Protein AF-A0A7C3XGV2-F1 (afdb_monomer_lite)

Structure (mmCIF, N/CA/C/O backbone):
data_AF-A0A7C3XGV2-F1
#
_entry.id   AF-A0A7C3XGV2-F1
#
loop_
_atom_site.group_PDB
_atom_site.id
_atom_site.type_symbol
_atom_site.label_atom_id
_atom_site.label_alt_id
_atom_site.label_comp_id
_atom_site.label_asym_id
_atom_site.label_entity_id
_atom_site.label_seq_id
_atom_site.pdbx_PDB_ins_code
_atom_site.Cartn_x
_atom_site.Cartn_y
_atom_site.Cartn_z
_atom_site.occupancy
_atom_site.B_iso_or_equiv
_atom_site.auth_seq_id
_atom_site.auth_comp_id
_atom_site.auth_asym_id
_atom_site.auth_atom_id
_atom_site.pdbx_PDB_model_num
ATOM 1 N N . MET A 1 1 ? -16.501 12.357 -5.521 1.00 78.25 1 MET A N 1
ATOM 2 C CA . MET A 1 1 ? -15.670 12.355 -4.295 1.00 78.25 1 MET A CA 1
ATOM 3 C C . MET A 1 1 ? -14.659 11.212 -4.319 1.00 78.25 1 MET A C 1
ATOM 5 O O . MET A 1 1 ? -13.517 11.472 -4.657 1.00 78.25 1 MET A O 1
ATOM 9 N N . ILE A 1 2 ? -15.034 9.947 -4.063 1.00 88.44 2 ILE A N 1
ATOM 10 C CA . ILE A 1 2 ? -14.083 8.810 -4.164 1.00 88.44 2 ILE A CA 1
ATOM 11 C C . ILE A 1 2 ? -13.523 8.672 -5.587 1.00 88.44 2 ILE A C 1
ATOM 13 O O . ILE A 1 2 ? -12.319 8.514 -5.764 1.00 88.44 2 ILE A O 1
ATOM 17 N N . SER A 1 3 ? -14.389 8.803 -6.597 1.00 91.19 3 SER A N 1
ATOM 18 C CA . SER A 1 3 ? -14.015 8.846 -8.019 1.00 91.19 3 SER A CA 1
ATOM 19 C C . SER A 1 3 ? -12.861 9.804 -8.308 1.00 91.19 3 SER A C 1
ATOM 21 O O . SER A 1 3 ? -11.986 9.485 -9.104 1.00 91.19 3 SER A O 1
ATOM 23 N N . ASP A 1 4 ? -12.839 10.951 -7.634 1.00 96.00 4 ASP A N 1
ATOM 24 C CA . ASP A 1 4 ? -11.918 12.048 -7.923 1.00 96.00 4 ASP A CA 1
ATOM 25 C C . ASP A 1 4 ? -10.543 11.758 -7.306 1.00 96.00 4 ASP A C 1
ATOM 27 O O . ASP A 1 4 ? -9.515 12.048 -7.916 1.00 96.00 4 ASP A O 1
ATOM 31 N N . PHE A 1 5 ? -10.512 11.114 -6.131 1.00 97.12 5 PHE A N 1
ATOM 32 C CA . PHE A 1 5 ? -9.281 10.578 -5.541 1.00 97.12 5 PHE A CA 1
ATOM 33 C C . PHE A 1 5 ? -8.682 9.472 -6.411 1.00 97.12 5 PHE A C 1
ATOM 35 O O . PHE A 1 5 ? -7.476 9.464 -6.653 1.00 97.12 5 PHE A O 1
ATOM 42 N N . ILE A 1 6 ? -9.520 8.564 -6.921 1.00 97.12 6 ILE A N 1
ATOM 43 C CA . ILE A 1 6 ? -9.067 7.477 -7.795 1.00 97.12 6 ILE A CA 1
ATOM 44 C C . ILE A 1 6 ? -8.534 8.021 -9.123 1.00 97.12 6 ILE A C 1
ATOM 46 O O . ILE A 1 6 ? -7.442 7.629 -9.519 1.00 97.12 6 ILE A O 1
ATOM 50 N N . GLN A 1 7 ? -9.216 8.971 -9.765 1.00 97.62 7 GLN A N 1
ATOM 51 C CA . GLN A 1 7 ? -8.730 9.596 -11.003 1.00 97.62 7 GLN A CA 1
ATOM 52 C C . GLN A 1 7 ? -7.400 10.331 -10.806 1.00 97.62 7 GLN A C 1
ATOM 54 O O . GLN A 1 7 ? -6.487 10.211 -11.624 1.00 97.62 7 GLN A O 1
ATOM 59 N N . GLN A 1 8 ? -7.250 11.070 -9.702 1.00 97.94 8 GLN A N 1
ATOM 60 C CA . GLN A 1 8 ? -5.973 11.705 -9.372 1.00 97.94 8 GLN A CA 1
ATOM 61 C C . GLN A 1 8 ? -4.872 10.664 -9.163 1.00 97.94 8 GLN A C 1
ATOM 63 O O . GLN A 1 8 ? -3.769 10.823 -9.689 1.00 97.94 8 GLN A O 1
ATOM 68 N N . TYR A 1 9 ? -5.175 9.571 -8.462 1.00 97.88 9 TYR A N 1
ATOM 69 C CA . TYR A 1 9 ? -4.226 8.484 -8.266 1.00 97.88 9 TYR A CA 1
ATOM 70 C C . TYR A 1 9 ? -3.830 7.822 -9.589 1.00 97.88 9 TYR A C 1
ATOM 72 O O . TYR A 1 9 ? -2.641 7.654 -9.848 1.00 97.88 9 TYR A O 1
ATOM 80 N N . GLU A 1 10 ? -4.790 7.527 -10.467 1.00 97.81 10 GLU A N 1
ATOM 81 C CA . GLU A 1 10 ? -4.543 7.017 -11.820 1.00 97.81 10 GLU A CA 1
ATOM 82 C C . GLU A 1 10 ? -3.633 7.960 -12.621 1.00 97.81 10 GLU A C 1
ATOM 84 O O . GLU A 1 10 ? -2.699 7.494 -13.273 1.00 97.81 10 GLU A O 1
ATOM 89 N N . SER A 1 11 ? -3.810 9.282 -12.497 1.00 97.94 11 SER A N 1
ATOM 90 C CA . SER A 1 11 ? -2.918 10.259 -13.137 1.00 97.94 11 SER A CA 1
ATOM 91 C C . SER A 1 11 ? -1.475 10.183 -12.613 1.00 97.94 11 SER A C 1
ATOM 93 O O . SER A 1 11 ? -0.521 10.358 -13.373 1.00 97.94 11 SER A O 1
ATOM 95 N N . TYR A 1 12 ? -1.282 9.889 -11.322 1.00 97.75 12 TYR A N 1
ATOM 96 C CA . TYR A 1 12 ? 0.049 9.685 -10.744 1.00 97.75 12 TYR A CA 1
ATOM 97 C C . TYR A 1 12 ? 0.657 8.370 -11.227 1.00 97.75 12 TYR A C 1
ATOM 99 O O . TYR A 1 12 ? 1.829 8.333 -11.599 1.00 97.75 12 TYR A O 1
ATOM 107 N N . LEU A 1 13 ? -0.144 7.305 -11.276 1.00 96.19 13 LEU A N 1
ATOM 108 C CA . LEU A 1 13 ? 0.273 6.011 -11.810 1.00 96.19 13 LEU A CA 1
ATOM 109 C C . LEU A 1 13 ? 0.699 6.110 -13.277 1.00 96.19 13 LEU A C 1
ATOM 111 O O . LEU A 1 13 ? 1.714 5.523 -13.639 1.00 96.19 13 LEU A O 1
ATOM 115 N N . GLN A 1 14 ? -0.016 6.892 -14.088 1.00 96.44 14 GLN A N 1
ATOM 116 C CA . GLN A 1 14 ? 0.349 7.139 -15.480 1.00 96.44 14 GLN A CA 1
ATOM 117 C C . GLN A 1 14 ? 1.724 7.812 -15.592 1.00 96.44 14 GLN A C 1
ATOM 119 O O . GLN A 1 14 ? 2.576 7.326 -16.329 1.00 96.44 14 GLN A O 1
ATOM 124 N N . LYS A 1 15 ? 1.983 8.874 -14.817 1.00 96.88 15 LYS A N 1
ATOM 125 C CA . LYS A 1 15 ? 3.296 9.551 -14.800 1.00 96.88 15 LYS A CA 1
ATOM 126 C C . LYS A 1 15 ? 4.432 8.608 -14.395 1.00 96.88 15 LYS A C 1
ATOM 128 O O . LYS A 1 15 ? 5.550 8.722 -14.894 1.00 96.88 15 LYS A O 1
ATOM 133 N N . ILE A 1 16 ? 4.162 7.675 -13.480 1.00 94.25 16 ILE A N 1
ATOM 134 C CA . ILE A 1 16 ? 5.126 6.637 -13.096 1.00 94.25 16 ILE A CA 1
ATOM 135 C C . ILE A 1 16 ? 5.358 5.672 -14.253 1.00 94.25 16 ILE A C 1
ATOM 137 O O . ILE A 1 16 ? 6.508 5.392 -14.571 1.00 94.25 16 ILE A O 1
ATOM 141 N N . ASP A 1 17 ? 4.294 5.176 -14.886 1.00 92.62 17 ASP A N 1
ATOM 142 C CA . ASP A 1 17 ? 4.407 4.256 -16.019 1.00 92.62 17 ASP A CA 1
ATOM 143 C C . ASP A 1 17 ? 5.173 4.910 -17.190 1.00 92.62 17 ASP A C 1
ATOM 145 O O . ASP A 1 17 ? 6.016 4.257 -17.803 1.00 92.62 17 ASP A O 1
ATOM 149 N N . GLU A 1 18 ? 4.973 6.209 -17.443 1.00 94.38 18 GLU A N 1
ATOM 150 C CA . GLU A 1 18 ? 5.751 7.003 -18.406 1.00 94.38 18 GLU A CA 1
ATOM 151 C C . GLU A 1 18 ? 7.243 7.042 -18.038 1.00 94.38 18 GLU A C 1
ATOM 153 O O . GLU A 1 18 ? 8.098 6.756 -18.879 1.00 94.38 18 GLU A O 1
ATOM 158 N N . LYS A 1 19 ? 7.577 7.304 -16.767 1.00 93.12 19 LYS A N 1
ATOM 159 C CA . LYS A 1 19 ? 8.972 7.274 -16.299 1.00 93.12 19 LYS A CA 1
ATOM 160 C C . LYS A 1 19 ? 9.592 5.886 -16.393 1.00 93.12 19 LYS A C 1
ATOM 162 O O . LYS A 1 19 ? 10.722 5.754 -16.852 1.00 93.12 19 LYS A O 1
ATOM 167 N N . CYS A 1 20 ? 8.858 4.843 -16.026 1.00 89.75 20 CYS A N 1
ATOM 168 C CA . CYS A 1 20 ? 9.294 3.460 -16.189 1.00 89.75 20 CYS A CA 1
ATOM 169 C C . CYS A 1 20 ? 9.547 3.120 -17.667 1.00 89.75 20 CYS A C 1
ATOM 171 O O . CYS A 1 20 ? 10.551 2.482 -17.982 1.00 89.75 20 CYS A O 1
ATOM 173 N N . ALA A 1 21 ? 8.693 3.586 -18.583 1.00 89.19 21 ALA A N 1
ATOM 174 C CA . ALA A 1 21 ? 8.884 3.411 -20.021 1.00 89.19 21 ALA A CA 1
ATOM 175 C C . ALA A 1 21 ? 10.154 4.113 -20.536 1.00 89.19 21 ALA A C 1
ATOM 177 O O . ALA A 1 21 ? 10.876 3.540 -21.357 1.00 89.19 21 ALA A O 1
ATOM 178 N N . GLU A 1 22 ? 10.477 5.307 -20.026 1.00 90.00 22 GLU A N 1
ATOM 179 C CA . GLU A 1 22 ? 11.756 5.973 -20.309 1.00 90.00 22 GLU A CA 1
ATOM 180 C C . GLU A 1 22 ? 12.951 5.122 -19.849 1.00 90.00 22 GLU A C 1
ATOM 182 O O . GLU A 1 22 ? 13.926 4.996 -20.594 1.00 90.00 22 GLU A O 1
ATOM 187 N N . VAL A 1 23 ? 12.879 4.497 -18.665 1.00 87.12 23 VAL A N 1
ATOM 188 C CA . VAL A 1 23 ? 13.942 3.598 -18.179 1.00 87.12 23 VAL A CA 1
ATOM 189 C C . VAL A 1 23 ? 14.132 2.429 -19.145 1.00 87.12 23 VAL A C 1
ATOM 191 O O . VAL A 1 23 ? 15.250 2.188 -19.593 1.00 87.12 23 VAL A O 1
ATOM 194 N N . TYR A 1 24 ? 13.049 1.748 -19.531 1.00 83.69 24 TYR A N 1
ATOM 195 C CA . TYR A 1 24 ? 13.108 0.615 -20.461 1.00 83.69 24 TYR A CA 1
ATOM 196 C C . TYR A 1 24 ? 13.690 0.981 -21.826 1.00 83.69 24 TYR A C 1
ATOM 198 O O . TYR A 1 24 ? 14.501 0.236 -22.373 1.00 83.69 24 TYR A O 1
ATOM 206 N N . LYS A 1 25 ? 13.314 2.143 -22.369 1.00 86.06 25 LYS A N 1
ATOM 207 C CA . LYS A 1 25 ? 13.843 2.629 -23.648 1.00 86.06 25 LYS A CA 1
ATOM 208 C C . LYS A 1 25 ? 15.352 2.877 -23.589 1.00 86.06 25 LYS A C 1
ATOM 210 O O . LYS A 1 25 ? 16.052 2.640 -24.568 1.00 86.06 25 LYS A O 1
ATOM 215 N N . ASN A 1 26 ? 15.839 3.374 -22.454 1.00 83.69 26 ASN A N 1
ATOM 216 C CA . ASN A 1 26 ? 17.228 3.794 -22.287 1.00 83.69 26 ASN A CA 1
ATOM 217 C C . ASN A 1 26 ? 18.135 2.712 -21.676 1.00 83.69 26 ASN A C 1
ATOM 219 O O . ASN A 1 26 ? 19.348 2.913 -21.609 1.00 83.69 26 ASN A O 1
ATOM 223 N N . LEU A 1 27 ? 17.565 1.589 -21.228 1.00 78.56 27 LEU A N 1
ATOM 224 C CA . LEU A 1 27 ? 18.262 0.453 -20.622 1.00 78.56 27 LEU A CA 1
ATOM 225 C C . LEU A 1 27 ? 17.653 -0.877 -21.114 1.00 78.56 27 LEU A C 1
ATOM 227 O O . LEU A 1 27 ? 16.910 -1.530 -20.376 1.00 78.56 27 LEU A O 1
ATOM 231 N N . PRO A 1 28 ? 17.970 -1.306 -22.351 1.00 67.50 28 PRO A N 1
ATOM 232 C CA . PRO A 1 28 ? 17.378 -2.502 -22.959 1.00 67.50 28 PRO A CA 1
ATOM 233 C C . PRO A 1 28 ? 17.757 -3.810 -22.245 1.00 67.50 28 PRO A C 1
ATOM 235 O O . PRO A 1 28 ? 17.044 -4.800 -22.369 1.00 67.50 28 PRO A O 1
ATOM 238 N N . ASP A 1 29 ? 18.834 -3.808 -21.453 1.00 70.12 29 ASP A N 1
ATOM 239 C CA . ASP A 1 29 ? 19.316 -4.980 -20.708 1.00 70.12 29 ASP A CA 1
ATOM 240 C C . ASP A 1 29 ? 18.584 -5.210 -19.370 1.00 70.12 29 ASP A C 1
ATOM 242 O O . ASP A 1 29 ? 18.987 -6.067 -18.579 1.00 70.12 29 ASP A O 1
ATOM 246 N N . ILE A 1 30 ? 17.514 -4.456 -19.077 1.00 69.12 30 ILE A N 1
ATOM 247 C CA . ILE A 1 30 ? 16.692 -4.682 -17.882 1.00 69.12 30 ILE A CA 1
ATOM 248 C C . ILE A 1 30 ? 15.845 -5.958 -18.077 1.00 69.12 30 ILE A C 1
ATOM 250 O O . ILE A 1 30 ? 14.987 -6.005 -18.952 1.00 69.12 30 ILE A O 1
ATOM 254 N N . PRO A 1 31 ? 15.982 -6.981 -17.216 1.00 62.75 31 PRO A N 1
ATOM 255 C CA . PRO A 1 31 ? 15.259 -8.248 -17.314 1.00 62.75 31 PRO A CA 1
ATOM 256 C C . PRO A 1 31 ? 13.890 -8.205 -16.630 1.00 62.75 31 PRO A C 1
ATOM 258 O O . PRO A 1 31 ? 13.222 -9.232 -16.491 1.00 62.75 31 PRO A O 1
ATOM 261 N N . CYS A 1 32 ? 13.482 -7.036 -16.136 1.00 63.97 32 CYS A N 1
ATOM 262 C CA . CYS A 1 32 ? 12.111 -6.793 -15.718 1.00 63.97 32 CYS A CA 1
ATOM 263 C C . CYS A 1 32 ? 11.275 -6.563 -16.976 1.00 63.97 32 CYS A C 1
ATOM 265 O O . CYS A 1 32 ? 11.452 -5.562 -17.656 1.00 63.97 32 CYS A O 1
ATOM 267 N N . PHE A 1 33 ? 10.352 -7.465 -17.288 1.00 62.19 33 PHE A N 1
ATOM 268 C CA . PHE A 1 33 ? 9.446 -7.262 -18.413 1.00 62.19 33 PHE A CA 1
ATOM 269 C C . PHE A 1 33 ? 8.324 -6.270 -18.059 1.00 62.19 33 PHE A C 1
ATOM 271 O O . PHE A 1 33 ? 7.951 -6.162 -16.888 1.00 62.19 33 PHE A O 1
ATOM 278 N N . PRO A 1 34 ? 7.699 -5.618 -19.061 1.00 56.28 34 PRO A N 1
ATOM 279 C CA . PRO A 1 34 ? 6.514 -4.772 -18.874 1.00 56.28 34 PRO A CA 1
ATOM 280 C C . PRO A 1 34 ? 5.267 -5.505 -18.356 1.00 56.28 34 PRO A C 1
ATOM 282 O O . PRO A 1 34 ? 4.213 -4.888 -18.236 1.00 56.28 34 PRO A O 1
ATOM 285 N N . LYS A 1 35 ? 5.347 -6.823 -18.134 1.00 62.16 35 LYS A N 1
ATOM 286 C CA . LYS A 1 35 ? 4.343 -7.673 -17.485 1.00 62.16 35 LYS A CA 1
ATOM 287 C C . LYS A 1 35 ? 5.068 -8.715 -16.638 1.00 62.16 35 LYS A C 1
ATOM 289 O O . LYS A 1 35 ? 6.138 -9.175 -17.029 1.00 62.16 35 LYS A O 1
ATOM 294 N N . CYS A 1 36 ? 4.492 -9.102 -15.499 1.00 59.59 36 CYS A N 1
ATOM 295 C CA . CYS A 1 36 ? 4.956 -10.289 -14.779 1.00 59.59 36 CYS A CA 1
ATOM 296 C C . CYS A 1 36 ? 4.864 -11.482 -15.745 1.00 59.59 36 CYS A C 1
ATOM 298 O O . CYS A 1 36 ? 3.781 -11.737 -16.260 1.00 59.59 36 CYS A O 1
ATOM 300 N N . THR A 1 37 ? 5.974 -12.153 -16.042 1.00 54.25 37 THR A N 1
ATOM 301 C CA . THR A 1 37 ? 5.999 -13.428 -16.776 1.00 54.25 37 THR A CA 1
ATOM 302 C C . THR A 1 37 ? 6.314 -14.547 -15.786 1.00 54.25 37 THR A C 1
ATOM 304 O O . THR A 1 37 ? 6.929 -14.271 -14.752 1.00 54.25 37 THR A O 1
ATOM 307 N N . GLY A 1 38 ? 5.902 -15.788 -16.075 1.00 50.25 38 GLY A N 1
ATOM 308 C CA . GLY A 1 38 ? 6.095 -16.922 -15.156 1.00 50.25 38 GLY A CA 1
ATOM 309 C C . GLY A 1 38 ? 7.548 -17.093 -14.700 1.00 50.25 38 GLY A C 1
ATOM 310 O O . GLY A 1 38 ? 7.854 -17.111 -13.508 1.00 50.25 38 GLY A O 1
ATOM 311 N N . ASP A 1 39 ? 8.486 -16.965 -15.639 1.00 52.34 39 ASP A N 1
ATOM 312 C CA . ASP A 1 39 ? 9.927 -17.055 -15.368 1.00 52.34 39 ASP A CA 1
ATOM 313 C C . ASP A 1 39 ? 10.512 -15.849 -14.592 1.00 52.34 39 ASP A C 1
ATOM 315 O O . ASP A 1 39 ? 11.676 -15.855 -14.177 1.00 52.34 39 ASP A O 1
ATOM 319 N N . ALA A 1 40 ? 9.727 -14.785 -14.385 1.00 52.41 40 ALA A N 1
ATOM 320 C CA . ALA A 1 40 ? 10.148 -13.519 -13.784 1.00 52.41 40 ALA A CA 1
ATOM 321 C C . ALA A 1 40 ? 9.206 -13.021 -12.675 1.00 52.41 40 ALA A C 1
ATOM 323 O O . ALA A 1 40 ? 9.158 -11.814 -12.417 1.00 52.41 40 ALA A O 1
ATOM 324 N N . ALA A 1 41 ? 8.485 -13.915 -11.988 1.00 53.88 41 ALA A N 1
ATOM 325 C CA . ALA A 1 41 ? 7.639 -13.550 -10.854 1.00 53.88 41 ALA A CA 1
ATOM 326 C C . ALA A 1 41 ? 8.480 -12.982 -9.687 1.00 53.88 41 ALA A C 1
ATOM 328 O O . ALA A 1 41 ? 8.905 -13.697 -8.776 1.00 53.88 41 ALA A O 1
ATOM 329 N N . CYS A 1 42 ? 8.728 -11.670 -9.707 1.00 58.34 42 CYS A N 1
ATOM 330 C CA . CYS A 1 42 ? 9.356 -10.914 -8.621 1.00 58.34 42 CYS A CA 1
ATOM 331 C C . CYS A 1 42 ? 8.414 -10.723 -7.419 1.00 58.34 42 CYS A C 1
ATOM 333 O O . CYS A 1 42 ? 8.856 -10.395 -6.321 1.00 58.34 42 CYS A O 1
ATOM 335 N N . CYS A 1 43 ? 7.120 -11.007 -7.594 1.00 64.31 43 CYS A N 1
ATOM 336 C CA . CYS A 1 43 ? 6.063 -10.906 -6.587 1.00 64.31 43 CYS A CA 1
ATOM 337 C C . CYS A 1 43 ? 6.103 -12.031 -5.528 1.00 64.31 43 CYS A C 1
ATOM 339 O O . CYS A 1 43 ? 5.068 -12.580 -5.142 1.00 64.31 43 CYS A O 1
ATOM 341 N N . LYS A 1 44 ? 7.299 -12.375 -5.035 1.00 69.00 44 LYS A N 1
ATOM 342 C CA . LYS A 1 44 ? 7.509 -13.382 -3.981 1.00 69.00 44 LYS A CA 1
ATOM 343 C C . LYS A 1 44 ? 7.548 -12.787 -2.565 1.00 69.00 44 LYS A C 1
ATOM 345 O O . LYS A 1 44 ? 8.043 -13.425 -1.639 1.00 69.00 44 LYS A O 1
ATOM 350 N N . GLN A 1 45 ? 7.051 -11.562 -2.418 1.00 76.56 45 GLN A N 1
ATOM 351 C CA . GLN A 1 45 ? 7.094 -10.775 -1.193 1.00 76.56 45 GLN A CA 1
ATOM 352 C C . GLN A 1 45 ? 5.826 -9.925 -1.092 1.00 76.56 45 GLN A C 1
ATOM 354 O O . GLN A 1 45 ? 5.323 -9.430 -2.104 1.00 76.56 45 GLN A O 1
ATOM 359 N N . ILE A 1 46 ? 5.321 -9.757 0.127 1.00 88.44 46 ILE A N 1
ATOM 360 C CA . ILE A 1 46 ? 4.216 -8.848 0.442 1.00 88.44 46 ILE A CA 1
ATOM 361 C C . ILE A 1 46 ? 4.774 -7.585 1.102 1.00 88.44 46 ILE A C 1
ATOM 363 O O . ILE A 1 46 ? 5.706 -7.668 1.890 1.00 88.44 46 ILE A O 1
ATOM 367 N N . PHE A 1 47 ? 4.212 -6.424 0.785 1.00 89.75 47 PHE A N 1
ATOM 368 C CA . PHE A 1 47 ? 4.548 -5.118 1.369 1.00 89.75 47 PHE A CA 1
ATOM 369 C C . PHE A 1 47 ? 3.266 -4.450 1.874 1.00 89.75 47 PHE A C 1
ATOM 371 O O . PHE A 1 47 ? 2.176 -4.854 1.452 1.00 89.75 47 PHE A O 1
ATOM 378 N N . PRO A 1 48 ? 3.362 -3.447 2.761 1.00 94.88 48 PRO A N 1
ATOM 379 C CA . PRO A 1 48 ? 2.176 -2.739 3.204 1.00 94.88 48 PRO A CA 1
ATOM 380 C C . PRO A 1 48 ? 1.574 -1.932 2.050 1.00 94.88 48 PRO A C 1
ATOM 382 O O . PRO A 1 48 ? 2.289 -1.307 1.269 1.00 94.88 48 PRO A O 1
ATOM 385 N N . LEU A 1 49 ? 0.251 -1.952 1.961 1.00 96.81 49 LEU A N 1
ATOM 386 C CA . LEU A 1 49 ? -0.536 -1.082 1.099 1.00 96.81 49 LEU A CA 1
ATOM 387 C C . LEU A 1 49 ? -1.040 0.087 1.918 1.00 96.81 49 LEU A C 1
ATOM 389 O O . LEU A 1 49 ? -1.451 -0.097 3.062 1.00 96.81 49 LEU A O 1
ATOM 393 N N . THR A 1 50 ? -1.067 1.262 1.310 1.00 97.19 50 THR A N 1
ATOM 394 C CA . THR A 1 50 ? -1.727 2.408 1.926 1.00 97.19 50 THR A CA 1
ATOM 395 C C . THR A 1 50 ? -3.241 2.390 1.687 1.00 97.19 50 THR A C 1
ATOM 397 O O . THR A 1 50 ? -3.721 1.548 0.922 1.00 97.19 50 THR A O 1
ATOM 400 N N . PHE A 1 51 ? -4.025 3.273 2.321 1.00 96.94 51 PHE A N 1
ATOM 401 C CA . PHE A 1 51 ? -5.496 3.221 2.202 1.00 96.94 51 PHE A CA 1
ATOM 402 C C . PHE A 1 51 ? -5.962 3.363 0.751 1.00 96.94 51 PHE A C 1
ATOM 404 O O . PHE A 1 51 ? -6.713 2.531 0.240 1.00 96.94 51 PHE A O 1
ATOM 411 N N . LEU A 1 52 ? -5.436 4.379 0.066 1.00 97.31 52 LEU A N 1
ATOM 412 C CA . LEU A 1 52 ? -5.698 4.654 -1.344 1.00 97.31 52 LEU A CA 1
ATOM 413 C C . LEU A 1 52 ? -5.314 3.466 -2.243 1.00 97.31 52 LEU A C 1
ATOM 415 O O . LEU A 1 52 ? -6.061 3.093 -3.146 1.00 97.31 52 LEU A O 1
ATOM 419 N N . GLU A 1 53 ? -4.166 2.840 -1.979 1.00 97.50 53 GLU A N 1
ATOM 420 C CA . GLU A 1 53 ? -3.675 1.692 -2.748 1.00 97.50 53 GLU A CA 1
ATOM 421 C C . GLU A 1 53 ? -4.535 0.446 -2.547 1.00 97.50 53 GLU A C 1
ATOM 423 O O . GLU A 1 53 ? -4.854 -0.254 -3.511 1.00 97.50 53 GLU A O 1
ATOM 428 N N . ALA A 1 54 ? -4.919 0.172 -1.300 1.00 97.50 54 ALA A N 1
ATOM 429 C CA . ALA A 1 54 ? -5.790 -0.939 -0.959 1.00 97.50 54 ALA A CA 1
ATOM 430 C C . ALA A 1 54 ? -7.177 -0.762 -1.592 1.00 97.50 54 ALA A C 1
ATOM 432 O O . ALA A 1 54 ? -7.694 -1.693 -2.212 1.00 97.50 54 ALA A O 1
ATOM 433 N N . TYR A 1 55 ? -7.728 0.453 -1.538 1.00 97.31 55 TYR A N 1
ATOM 434 C CA . TYR A 1 55 ? -8.979 0.790 -2.206 1.00 97.31 55 TYR A CA 1
ATOM 435 C C . TYR A 1 55 ? -8.879 0.564 -3.721 1.00 97.31 55 TYR A C 1
ATOM 437 O O . TYR A 1 55 ? -9.705 -0.142 -4.301 1.00 97.31 55 TYR A O 1
ATOM 445 N N . TYR A 1 56 ? -7.841 1.099 -4.369 1.00 97.94 56 TYR A N 1
ATOM 446 C CA . TYR A 1 56 ? -7.645 0.976 -5.816 1.00 97.94 56 TYR A CA 1
ATOM 447 C C . TYR A 1 56 ? -7.487 -0.484 -6.276 1.00 97.94 56 TYR A C 1
ATOM 449 O O . TYR A 1 56 ? -8.107 -0.907 -7.255 1.00 97.94 56 TYR A O 1
ATOM 457 N N . LEU A 1 57 ? -6.732 -1.296 -5.529 1.00 97.44 57 LEU A N 1
ATOM 458 C CA . LEU A 1 57 ? -6.616 -2.734 -5.788 1.00 97.44 57 LEU A CA 1
ATOM 459 C C . LEU A 1 57 ? -7.955 -3.465 -5.626 1.00 97.44 57 LEU A C 1
ATOM 461 O O . LEU A 1 57 ? -8.230 -4.396 -6.386 1.00 97.44 57 LEU A O 1
ATOM 465 N N . SER A 1 58 ? -8.805 -3.040 -4.684 1.00 97.50 58 SER A N 1
ATOM 466 C CA . SER A 1 58 ? -10.130 -3.641 -4.483 1.00 97.50 58 SER A CA 1
ATOM 467 C C . SER A 1 58 ? -11.044 -3.428 -5.700 1.00 97.50 58 SER A C 1
ATOM 469 O O . SER A 1 58 ? -11.754 -4.351 -6.100 1.00 97.50 58 SER A O 1
ATOM 471 N N . ILE A 1 59 ? -10.951 -2.270 -6.371 1.00 97.19 59 ILE A N 1
ATOM 472 C CA . ILE A 1 59 ? -11.658 -2.001 -7.635 1.00 97.19 59 ILE A CA 1
ATOM 473 C C . ILE A 1 59 ? -11.211 -3.007 -8.700 1.00 97.19 59 ILE A C 1
ATOM 475 O O . ILE A 1 59 ? -12.045 -3.630 -9.361 1.00 97.19 59 ILE A O 1
ATOM 479 N N . GLY A 1 60 ? -9.896 -3.204 -8.845 1.00 96.81 60 GLY A N 1
ATOM 480 C CA . GLY A 1 60 ? -9.333 -4.181 -9.776 1.00 96.81 60 GLY A CA 1
ATOM 481 C C . GLY A 1 60 ? -9.805 -5.604 -9.489 1.00 96.81 60 GLY A C 1
ATOM 482 O O . GLY A 1 60 ? -10.240 -6.309 -10.398 1.00 96.81 60 GLY A O 1
ATOM 483 N N . PHE A 1 61 ? -9.802 -5.999 -8.216 1.00 97.56 61 PHE A N 1
ATOM 484 C CA . PHE A 1 61 ? -10.293 -7.299 -7.770 1.00 97.56 61 PHE A CA 1
ATOM 485 C C . PHE A 1 61 ? -11.769 -7.527 -8.126 1.00 97.56 61 PHE A C 1
ATOM 487 O O . PHE A 1 61 ? -12.122 -8.594 -8.635 1.00 97.56 61 PHE A O 1
ATOM 494 N N . LYS A 1 62 ? -12.640 -6.533 -7.910 1.00 96.81 62 LYS A N 1
ATOM 495 C CA . LYS A 1 62 ? -14.079 -6.639 -8.210 1.00 96.81 62 LYS A CA 1
ATOM 496 C C . LYS A 1 62 ? -14.372 -6.831 -9.701 1.00 96.81 62 LYS A C 1
ATOM 498 O O . LYS A 1 62 ? -15.373 -7.466 -10.030 1.00 96.81 62 LYS A O 1
ATOM 503 N N . ARG A 1 63 ? -13.494 -6.344 -10.588 1.00 96.75 63 ARG A N 1
ATOM 504 C CA . ARG A 1 63 ? -13.610 -6.502 -12.051 1.00 96.75 63 ARG A CA 1
ATOM 505 C C . ARG A 1 63 ? -13.248 -7.903 -12.554 1.00 96.75 63 ARG A C 1
ATOM 507 O O . ARG A 1 63 ? -13.539 -8.223 -13.703 1.00 96.75 63 ARG A O 1
ATOM 514 N N . LEU A 1 64 ? -12.632 -8.743 -11.722 1.00 96.69 64 LEU A N 1
ATOM 515 C CA . LEU A 1 64 ? -12.278 -10.109 -12.099 1.00 96.69 64 LEU A CA 1
ATOM 516 C C . LEU A 1 64 ? -13.518 -11.006 -12.218 1.00 96.69 64 LEU A C 1
ATOM 518 O O . LEU A 1 64 ? -14.520 -10.855 -11.507 1.00 96.69 64 LEU A O 1
ATOM 522 N N . ASN A 1 65 ? -13.425 -12.021 -13.078 1.00 97.00 65 ASN A N 1
ATOM 523 C CA . ASN A 1 65 ? -14.476 -13.026 -13.200 1.00 97.00 65 ASN A CA 1
ATOM 524 C C . ASN A 1 65 ? -14.668 -13.795 -11.870 1.00 97.00 65 ASN A C 1
ATOM 526 O O . ASN A 1 65 ? -13.813 -13.808 -10.979 1.00 97.00 65 ASN A O 1
ATOM 530 N N . ARG A 1 66 ? -15.831 -14.437 -11.707 1.00 96.75 66 ARG A N 1
ATOM 531 C CA . ARG A 1 66 ? -16.193 -15.128 -10.458 1.00 96.75 66 ARG A CA 1
ATOM 532 C C . ARG A 1 66 ? -15.218 -16.251 -10.092 1.00 96.75 66 ARG A C 1
ATOM 534 O O . ARG A 1 66 ? -14.968 -16.456 -8.906 1.00 96.75 66 ARG A O 1
ATOM 541 N N . GLU A 1 67 ? -14.704 -16.987 -11.071 1.00 95.94 67 GLU A N 1
ATOM 542 C CA . GLU A 1 67 ? -13.800 -18.112 -10.832 1.00 95.94 67 GLU A CA 1
ATOM 543 C C . GLU A 1 67 ? -12.458 -17.630 -10.270 1.00 95.94 67 GLU A C 1
ATOM 545 O O . GLU A 1 67 ? -12.055 -18.075 -9.192 1.00 95.94 67 GLU A O 1
ATOM 550 N N . THR A 1 68 ? -11.825 -16.660 -10.934 1.00 95.19 68 THR A N 1
ATOM 551 C CA . THR A 1 68 ? -10.578 -16.036 -10.481 1.00 95.19 68 THR A CA 1
ATOM 552 C C . THR A 1 68 ? -10.750 -15.451 -9.081 1.00 95.19 68 THR A C 1
ATOM 554 O O . THR A 1 68 ? -9.969 -15.771 -8.185 1.00 95.19 68 THR A O 1
ATOM 557 N N . ARG A 1 69 ? -11.825 -14.688 -8.824 1.00 96.75 69 ARG A N 1
ATOM 558 C CA . ARG A 1 69 ? -12.082 -14.132 -7.481 1.00 96.75 69 ARG A CA 1
ATOM 559 C C . ARG A 1 69 ? -12.146 -15.210 -6.405 1.00 96.75 69 ARG A C 1
ATOM 561 O O . ARG A 1 69 ? -11.527 -15.055 -5.357 1.00 96.75 69 ARG A O 1
ATOM 568 N N . ARG A 1 70 ? -12.844 -16.325 -6.654 1.00 96.19 70 ARG A N 1
ATOM 569 C CA . ARG A 1 70 ? -12.934 -17.437 -5.689 1.00 96.19 70 ARG A CA 1
ATOM 570 C C . ARG A 1 70 ? -11.569 -18.062 -5.397 1.00 96.19 70 ARG A C 1
ATOM 572 O O . ARG A 1 70 ? -11.300 -18.374 -4.237 1.00 96.19 70 ARG A O 1
ATOM 579 N N . LYS A 1 71 ? -10.716 -18.229 -6.416 1.00 94.56 71 LYS A N 1
ATOM 580 C CA . LYS A 1 71 ? -9.344 -18.739 -6.245 1.00 94.56 71 LYS A CA 1
ATOM 581 C C . LYS A 1 71 ? -8.515 -17.800 -5.360 1.00 94.56 71 LYS A C 1
ATOM 583 O O . LYS A 1 71 ? -7.938 -18.257 -4.371 1.00 94.56 71 LYS A O 1
ATOM 588 N N . LEU A 1 72 ? -8.528 -16.496 -5.653 1.00 95.12 72 LEU A N 1
ATOM 589 C CA . LEU A 1 72 ? -7.768 -15.499 -4.890 1.00 95.12 72 LEU A CA 1
ATOM 590 C C . LEU A 1 72 ? -8.285 -15.348 -3.452 1.00 95.12 72 LEU A C 1
ATOM 592 O O . LEU A 1 72 ? -7.474 -15.333 -2.531 1.00 95.12 72 LEU A O 1
ATOM 596 N N . ILE A 1 73 ? -9.607 -15.340 -3.226 1.00 96.31 73 ILE A N 1
ATOM 597 C CA . ILE A 1 73 ? -10.201 -15.300 -1.873 1.00 96.31 73 ILE A CA 1
ATOM 598 C C . ILE A 1 73 ? -9.714 -16.480 -1.032 1.00 96.31 73 ILE A C 1
ATOM 600 O O . ILE A 1 73 ? -9.240 -16.282 0.085 1.00 96.31 73 ILE A O 1
ATOM 604 N N . LYS A 1 74 ? -9.782 -17.704 -1.573 1.00 94.06 74 LYS A N 1
ATOM 605 C CA . LYS A 1 74 ? -9.347 -18.910 -0.855 1.00 94.06 74 LYS A CA 1
ATOM 606 C C . LYS A 1 74 ? -7.863 -18.838 -0.478 1.00 94.06 74 LYS A C 1
ATOM 608 O O . LYS A 1 74 ? -7.489 -19.203 0.636 1.00 94.06 74 LYS A O 1
ATOM 613 N N . SER A 1 75 ? -7.019 -18.360 -1.395 1.00 91.38 75 SER A N 1
ATOM 614 C CA . SER A 1 75 ? -5.586 -18.163 -1.140 1.00 91.38 75 SER A CA 1
ATOM 615 C C . SER A 1 75 ? -5.333 -17.077 -0.088 1.00 91.38 75 SER A C 1
ATOM 617 O O . SER A 1 75 ? -4.550 -17.278 0.843 1.00 91.38 75 SER A O 1
ATOM 619 N N . ALA A 1 76 ? -6.032 -15.945 -0.190 1.00 94.62 76 ALA A N 1
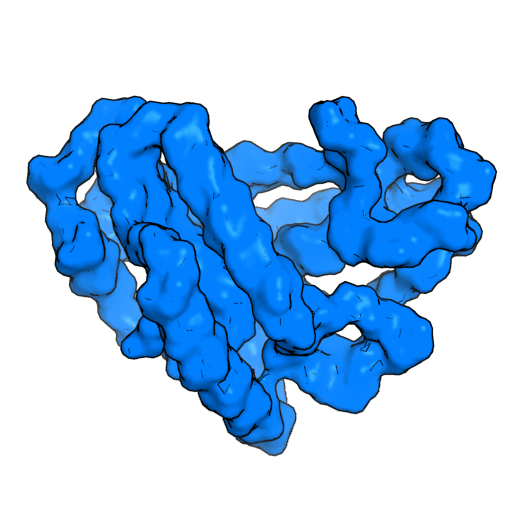ATOM 620 C CA . ALA A 1 76 ? -5.905 -14.819 0.724 1.00 94.62 76 ALA A CA 1
ATOM 621 C C . ALA A 1 76 ? -6.327 -15.189 2.152 1.00 94.62 76 ALA A C 1
ATOM 623 O O . ALA A 1 76 ? -5.584 -14.903 3.085 1.00 94.62 76 ALA A O 1
ATOM 624 N N . GLN A 1 77 ? -7.450 -15.896 2.328 1.00 94.06 77 GLN A N 1
ATOM 625 C CA . GLN A 1 77 ? -7.915 -16.375 3.638 1.00 94.06 77 GLN A CA 1
ATOM 626 C C . GLN A 1 77 ? -6.863 -17.257 4.320 1.00 94.06 77 GLN A C 1
ATOM 628 O O . GLN A 1 77 ? -6.460 -16.979 5.446 1.00 94.06 77 GLN A O 1
ATOM 633 N N . LYS A 1 78 ? -6.337 -18.258 3.599 1.00 91.06 78 LYS A N 1
ATOM 634 C CA . LYS A 1 78 ? -5.319 -19.179 4.127 1.00 91.06 78 LYS A CA 1
ATOM 635 C C . LYS A 1 78 ? -4.062 -18.452 4.619 1.00 91.06 78 LYS A C 1
ATOM 637 O O . LYS A 1 78 ? -3.489 -18.828 5.639 1.00 91.06 78 LYS A O 1
ATOM 642 N N . ASN A 1 79 ? -3.593 -17.451 3.875 1.00 92.44 79 ASN A N 1
ATOM 643 C CA . ASN A 1 79 ? -2.371 -16.726 4.225 1.00 92.44 79 ASN A CA 1
ATOM 644 C C . ASN A 1 79 ? -2.607 -15.651 5.294 1.00 92.44 79 ASN A C 1
ATOM 646 O O . ASN A 1 79 ? -1.719 -15.421 6.116 1.00 92.44 79 ASN A O 1
ATOM 650 N N . LYS A 1 80 ? -3.802 -15.048 5.333 1.00 93.19 80 LYS A N 1
ATOM 651 C CA . LYS A 1 80 ? -4.177 -14.054 6.343 1.00 93.19 80 LYS A CA 1
ATOM 652 C C . LYS A 1 80 ? -4.100 -14.635 7.752 1.00 93.19 80 LYS A C 1
ATOM 654 O O . LYS A 1 80 ? -3.479 -14.027 8.612 1.00 93.19 80 LYS A O 1
ATOM 659 N N . ASP A 1 81 ? -4.658 -15.820 7.988 1.00 92.06 81 ASP A N 1
ATOM 660 C CA . ASP A 1 81 ? -4.684 -16.400 9.340 1.00 92.06 81 ASP A CA 1
ATOM 661 C C . ASP A 1 81 ? -3.267 -16.641 9.884 1.00 92.06 81 ASP A C 1
ATOM 663 O O . ASP A 1 81 ? -2.971 -16.381 11.053 1.00 92.06 81 ASP A O 1
ATOM 667 N N . LYS A 1 82 ? -2.347 -17.057 9.002 1.00 93.62 82 LYS A N 1
ATOM 668 C CA . LYS A 1 82 ? -0.920 -17.160 9.324 1.00 93.62 82 LYS A CA 1
ATOM 669 C C . LYS A 1 82 ? -0.312 -15.787 9.634 1.00 93.62 82 LYS A C 1
ATOM 671 O O . LYS A 1 82 ? 0.454 -15.674 10.587 1.00 93.62 82 LYS A O 1
ATOM 676 N N . LEU A 1 83 ? -0.640 -14.762 8.848 1.00 95.06 83 LEU A N 1
ATOM 677 C CA . LEU A 1 83 ? -0.134 -13.404 9.038 1.00 95.06 83 LEU A CA 1
ATOM 678 C C . LEU A 1 83 ? -0.587 -12.808 10.377 1.00 95.06 83 LEU A C 1
ATOM 680 O O . LEU A 1 83 ? 0.248 -12.301 11.117 1.00 95.06 83 LEU A O 1
ATOM 684 N N . VAL A 1 84 ? -1.878 -12.914 10.700 1.00 94.31 84 VAL A N 1
ATOM 685 C CA . VAL A 1 84 ? -2.466 -12.416 11.954 1.00 94.31 84 VAL A CA 1
ATOM 686 C C . VAL A 1 84 ? -1.774 -13.065 13.148 1.00 94.31 84 VAL A C 1
ATOM 688 O O . VAL A 1 84 ? -1.274 -12.363 14.022 1.00 94.31 84 VAL A O 1
ATOM 691 N N . LYS A 1 85 ? -1.642 -14.399 13.140 1.00 94.88 85 LYS A N 1
ATOM 692 C CA . LYS A 1 85 ? -0.929 -15.134 14.194 1.00 94.88 85 LYS A CA 1
ATOM 693 C C . LYS A 1 85 ? 0.508 -14.635 14.372 1.00 94.88 85 LYS A C 1
A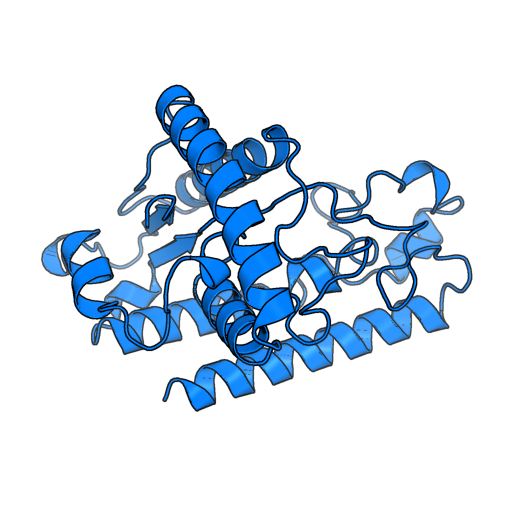TOM 695 O O . LYS A 1 85 ? 0.958 -14.435 15.499 1.00 94.88 85 LYS A O 1
ATOM 700 N N . ASN A 1 86 ? 1.226 -14.435 13.268 1.00 95.94 86 ASN A N 1
ATOM 701 C CA . ASN A 1 86 ? 2.605 -13.956 13.302 1.00 95.94 86 ASN A CA 1
ATOM 702 C C . ASN A 1 86 ? 2.697 -12.503 13.785 1.00 95.94 86 ASN A C 1
ATOM 704 O O . ASN A 1 86 ? 3.631 -12.170 14.509 1.00 95.94 86 ASN A O 1
ATOM 708 N N . PHE A 1 87 ? 1.733 -11.651 13.428 1.00 96.38 87 PHE A N 1
ATOM 709 C CA . PHE A 1 87 ? 1.688 -10.264 13.882 1.00 96.38 87 PHE A CA 1
ATOM 710 C C . PHE A 1 87 ? 1.462 -10.190 15.393 1.00 96.38 87 PHE A C 1
ATOM 712 O O . PHE A 1 87 ? 2.228 -9.523 16.084 1.00 96.38 87 PHE A O 1
ATOM 719 N N . THR A 1 88 ? 0.503 -10.953 15.928 1.00 94.81 88 THR A N 1
ATOM 720 C CA . THR A 1 88 ? 0.262 -11.040 17.378 1.00 94.81 88 THR A CA 1
ATOM 721 C C . THR A 1 88 ? 1.509 -11.494 18.144 1.00 94.81 88 THR A C 1
ATOM 723 O O . THR A 1 88 ? 1.775 -10.995 19.233 1.00 94.81 88 THR A O 1
ATOM 726 N N . ALA A 1 89 ? 2.310 -12.395 17.567 1.00 95.81 89 ALA A N 1
ATOM 727 C CA . ALA A 1 89 ? 3.563 -12.862 18.165 1.00 95.81 89 ALA A CA 1
ATOM 728 C C . ALA A 1 89 ? 4.757 -11.902 17.975 1.00 95.81 89 ALA A C 1
ATOM 730 O O . ALA A 1 89 ? 5.796 -12.101 18.600 1.00 95.81 89 ALA A O 1
ATOM 731 N N . SER A 1 90 ? 4.641 -10.883 17.117 1.00 95.50 90 SER A N 1
ATOM 732 C CA . SER A 1 90 ? 5.758 -9.991 16.762 1.00 95.50 90 SER A CA 1
ATOM 733 C C . SER A 1 90 ? 6.049 -8.903 17.800 1.00 95.50 90 SER A C 1
ATOM 735 O O . SER A 1 90 ? 7.130 -8.321 17.787 1.00 95.50 90 SER A O 1
ATOM 737 N N . GLY A 1 91 ? 5.081 -8.589 18.669 1.00 94.12 91 GLY A N 1
ATOM 738 C CA . GLY A 1 91 ? 5.160 -7.459 19.601 1.00 94.12 91 GLY A CA 1
ATOM 739 C C . GLY A 1 91 ? 4.981 -6.078 18.953 1.00 94.12 91 GLY A C 1
ATOM 740 O O . GLY A 1 91 ? 5.044 -5.068 19.655 1.00 94.12 91 GLY A O 1
ATOM 741 N N . LEU A 1 92 ? 4.743 -6.006 17.637 1.00 95.94 92 LEU A N 1
ATOM 742 C CA . LEU A 1 92 ? 4.401 -4.756 16.961 1.00 95.94 92 LEU A CA 1
ATOM 743 C C . LEU A 1 92 ? 3.026 -4.251 17.398 1.00 95.94 92 LEU A C 1
ATOM 745 O O . LEU A 1 92 ? 2.110 -5.025 17.678 1.00 95.94 92 LEU A O 1
ATOM 749 N N . LYS A 1 93 ? 2.876 -2.925 17.434 1.00 95.56 93 LYS A N 1
ATOM 750 C CA . LYS A 1 93 ? 1.604 -2.289 17.773 1.00 95.56 93 LYS A CA 1
ATOM 751 C C . LYS A 1 93 ? 0.767 -2.105 16.517 1.00 95.56 93 LYS A C 1
ATOM 753 O O . LYS A 1 93 ? 1.285 -1.832 15.439 1.00 95.56 93 LYS A O 1
ATOM 758 N N . GLN A 1 94 ? -0.545 -2.211 16.680 1.00 95.31 94 GLN A N 1
ATOM 759 C CA . GLN A 1 94 ? -1.492 -1.870 15.624 1.00 95.31 94 GLN A CA 1
ATOM 760 C C . GLN A 1 94 ? -1.551 -0.356 15.387 1.00 95.31 94 GLN A C 1
ATOM 762 O O . GLN A 1 94 ? -1.715 0.091 14.257 1.00 95.31 94 GLN A O 1
ATOM 767 N N . ILE A 1 95 ? -1.438 0.425 16.463 1.00 96.94 95 ILE A N 1
ATOM 768 C CA . ILE A 1 95 ? -1.653 1.869 16.460 1.00 96.94 95 ILE A CA 1
ATOM 769 C C . ILE A 1 95 ? -0.447 2.547 17.109 1.00 96.94 95 ILE A C 1
ATOM 771 O O . ILE A 1 95 ? -0.030 2.187 18.213 1.00 96.94 95 ILE A O 1
ATOM 775 N N . TYR A 1 96 ? 0.084 3.549 16.418 1.00 97.12 96 TYR A N 1
ATOM 776 C CA . TYR A 1 96 ? 1.083 4.488 16.913 1.00 97.12 96 TYR A CA 1
ATOM 777 C C . TYR A 1 96 ? 0.468 5.882 16.787 1.00 97.12 96 TYR A C 1
ATOM 779 O O . TYR A 1 96 ? 0.487 6.462 15.705 1.00 97.12 96 TYR A O 1
ATOM 787 N N . ALA A 1 97 ? -0.169 6.374 17.850 1.00 96.50 97 ALA A N 1
ATOM 788 C CA . ALA A 1 97 ? -0.915 7.630 17.824 1.00 96.50 97 ALA A CA 1
ATOM 789 C C . ALA A 1 97 ? -0.046 8.819 18.256 1.00 96.50 97 ALA A C 1
ATOM 791 O O . ALA A 1 97 ? 0.731 8.704 19.203 1.00 96.50 97 ALA A O 1
ATOM 792 N N . ASN A 1 98 ? -0.241 9.957 17.590 1.00 96.69 98 ASN A N 1
ATOM 793 C CA . A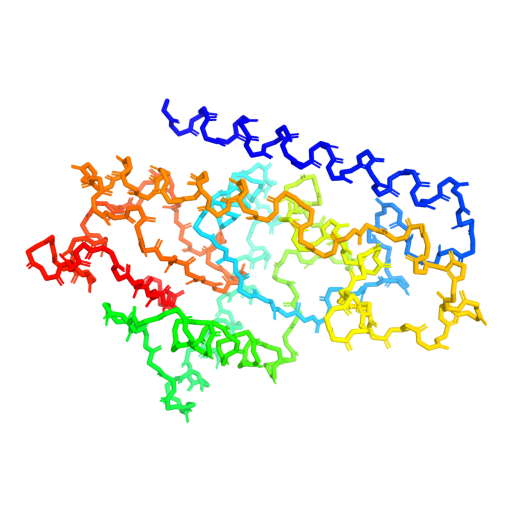SN A 1 98 ? 0.325 11.262 17.935 1.00 96.69 98 ASN A CA 1
ATOM 794 C C . ASN A 1 98 ? 1.845 11.270 18.165 1.00 96.69 98 ASN A C 1
ATOM 796 O O . ASN A 1 98 ? 2.346 11.866 19.118 1.00 96.69 98 ASN A O 1
ATOM 800 N N . THR A 1 99 ? 2.586 10.592 17.298 1.00 97.44 99 THR A N 1
ATOM 801 C CA . THR A 1 99 ? 4.042 10.500 17.371 1.00 97.44 99 THR A CA 1
ATOM 802 C C . THR A 1 99 ? 4.721 11.655 16.635 1.00 97.44 99 THR A C 1
ATOM 804 O O . THR A 1 99 ? 4.126 12.311 15.774 1.00 97.44 99 THR A O 1
ATOM 807 N N . ASP A 1 100 ? 6.004 11.866 16.923 1.00 97.06 100 ASP A N 1
ATOM 808 C CA . ASP A 1 100 ? 6.896 12.624 16.043 1.00 97.06 100 ASP A CA 1
ATOM 809 C C . ASP A 1 100 ? 7.148 11.884 14.710 1.00 97.06 100 ASP A C 1
ATOM 811 O O . ASP A 1 100 ? 6.685 10.756 14.485 1.00 97.06 100 ASP A O 1
ATOM 815 N N . TYR A 1 101 ? 7.853 12.557 13.798 1.00 93.62 101 TYR A N 1
ATOM 816 C CA . TYR A 1 101 ? 8.153 12.048 12.461 1.00 93.62 101 TYR A CA 1
ATOM 817 C C . TYR A 1 101 ? 9.117 10.853 12.496 1.00 93.62 101 TYR A C 1
ATOM 819 O O . TYR A 1 101 ? 8.922 9.888 11.752 1.00 93.62 101 TYR A O 1
ATOM 827 N N . GLU A 1 102 ? 10.149 10.882 13.346 1.00 95.75 102 GLU A N 1
ATOM 828 C CA . GLU A 1 102 ? 11.117 9.789 13.460 1.00 95.75 102 GLU A CA 1
ATOM 829 C C . GLU A 1 102 ? 10.444 8.487 13.914 1.00 95.75 102 GLU A C 1
ATOM 831 O O . GLU A 1 102 ? 10.590 7.445 13.269 1.00 95.75 102 GLU A O 1
ATOM 836 N N . THR A 1 103 ? 9.649 8.558 14.978 1.00 96.50 103 THR A N 1
ATOM 837 C CA . THR A 1 103 ? 8.900 7.437 15.551 1.00 96.50 103 THR A CA 1
ATOM 838 C C . THR A 1 103 ? 7.876 6.896 14.557 1.00 96.50 103 THR A C 1
ATOM 840 O O . THR A 1 103 ? 7.755 5.679 14.394 1.00 96.50 103 THR A O 1
ATOM 843 N N . HIS A 1 104 ? 7.180 7.782 13.840 1.00 95.44 104 HIS A N 1
ATOM 844 C CA . HIS A 1 104 ? 6.238 7.401 12.791 1.00 95.44 104 HIS A CA 1
ATOM 845 C C . HIS A 1 104 ? 6.910 6.563 11.695 1.00 95.44 104 HIS A C 1
ATOM 847 O O . HIS A 1 104 ? 6.443 5.476 11.341 1.00 95.44 104 HIS A O 1
ATOM 853 N N . ASN A 1 105 ? 8.046 7.041 11.182 1.00 93.88 105 ASN A N 1
ATOM 854 C CA . ASN A 1 105 ? 8.784 6.337 10.140 1.00 93.88 105 ASN A CA 1
ATOM 855 C C . ASN A 1 105 ? 9.374 5.019 10.639 1.00 93.88 105 ASN A C 1
ATOM 857 O O . ASN A 1 105 ? 9.326 4.023 9.917 1.00 93.88 105 ASN A O 1
ATOM 861 N N . ALA A 1 106 ? 9.893 4.985 11.869 1.00 96.00 106 ALA A N 1
ATOM 862 C CA . ALA A 1 106 ? 10.402 3.761 12.479 1.00 96.00 106 ALA A CA 1
ATOM 863 C C . ALA A 1 106 ? 9.300 2.693 12.615 1.00 96.00 106 ALA A C 1
ATOM 865 O O . ALA A 1 106 ? 9.534 1.513 12.329 1.00 96.00 106 ALA A O 1
ATOM 866 N N . ALA A 1 107 ? 8.079 3.098 12.978 1.00 97.06 107 ALA A N 1
ATOM 867 C CA . ALA A 1 107 ? 6.923 2.209 13.029 1.00 97.06 107 ALA A CA 1
ATOM 868 C C . ALA A 1 107 ? 6.563 1.659 11.637 1.00 97.06 107 ALA A C 1
ATOM 870 O O . ALA A 1 107 ? 6.439 0.443 11.465 1.00 97.06 107 ALA A O 1
ATOM 871 N N . GLN A 1 108 ? 6.489 2.521 10.616 1.00 95.81 108 GLN A N 1
ATOM 872 C CA . GLN A 1 108 ? 6.231 2.104 9.232 1.00 95.81 108 GLN A CA 1
ATOM 873 C C . GLN A 1 108 ? 7.303 1.134 8.705 1.00 95.81 108 GLN A C 1
ATOM 875 O O . GLN A 1 108 ? 6.975 0.127 8.067 1.00 95.81 108 GLN A O 1
ATOM 880 N N . GLN A 1 109 ? 8.582 1.397 8.980 1.00 94.50 109 GLN A N 1
ATOM 881 C CA . GLN A 1 109 ? 9.682 0.504 8.602 1.00 94.50 109 GLN A CA 1
ATOM 882 C C . GLN A 1 109 ? 9.581 -0.850 9.309 1.00 94.50 109 GLN A C 1
ATOM 884 O O . GLN A 1 109 ? 9.767 -1.886 8.671 1.00 94.50 109 GLN A O 1
ATOM 889 N N . SER A 1 110 ? 9.217 -0.860 10.593 1.00 96.94 110 SER A N 1
ATOM 890 C CA . SER A 1 110 ? 9.033 -2.091 11.370 1.00 96.94 110 SER A CA 1
ATOM 891 C C . SER A 1 110 ? 7.907 -2.961 10.805 1.00 96.94 110 SER A C 1
ATOM 893 O O . SER A 1 110 ? 8.089 -4.164 10.628 1.00 96.94 110 SER A O 1
ATOM 895 N N . ILE A 1 111 ? 6.776 -2.355 10.429 1.00 97.00 111 ILE A N 1
ATOM 896 C CA . ILE A 1 111 ? 5.662 -3.051 9.762 1.00 97.00 111 ILE A CA 1
ATOM 897 C C . ILE A 1 111 ? 6.081 -3.574 8.383 1.00 97.00 111 ILE A C 1
ATOM 899 O O . ILE A 1 111 ? 5.780 -4.714 8.028 1.00 97.00 111 ILE A O 1
ATOM 903 N N . THR A 1 112 ? 6.808 -2.766 7.609 1.00 93.75 112 THR A N 1
ATOM 904 C CA . THR A 1 112 ? 7.307 -3.169 6.286 1.00 93.75 112 THR A CA 1
ATOM 905 C C . THR A 1 112 ? 8.230 -4.381 6.400 1.00 93.75 112 THR A C 1
ATOM 907 O O . THR A 1 112 ? 8.041 -5.374 5.698 1.00 93.75 112 THR A O 1
ATOM 910 N N . LYS A 1 113 ? 9.183 -4.335 7.337 1.00 93.44 113 LYS A N 1
ATOM 911 C CA . LYS A 1 113 ? 10.097 -5.439 7.633 1.00 93.44 113 LYS A CA 1
ATOM 912 C C . LYS A 1 113 ? 9.344 -6.689 8.087 1.00 93.44 113 LYS A C 1
ATOM 914 O O . LYS A 1 113 ? 9.604 -7.768 7.561 1.00 93.44 113 LYS A O 1
ATOM 919 N N . PHE A 1 114 ? 8.366 -6.541 8.980 1.00 95.88 114 PHE A N 1
ATOM 920 C CA . PHE A 1 114 ? 7.520 -7.653 9.406 1.00 95.88 114 PHE A CA 1
ATOM 921 C C . PHE A 1 114 ? 6.837 -8.336 8.218 1.00 95.88 114 PHE A C 1
ATOM 923 O O . PHE A 1 114 ? 6.897 -9.561 8.111 1.00 95.88 114 PHE A O 1
ATOM 930 N N . LEU A 1 115 ? 6.226 -7.571 7.306 1.00 94.31 115 LEU A N 1
ATOM 931 C CA . LEU A 1 115 ? 5.565 -8.120 6.117 1.00 94.31 115 LEU A CA 1
ATOM 932 C C . LEU A 1 115 ? 6.558 -8.829 5.182 1.00 94.31 115 LEU A C 1
ATOM 934 O O . LEU A 1 115 ? 6.260 -9.910 4.669 1.00 94.31 115 LEU A O 1
ATOM 938 N N . TYR A 1 116 ? 7.764 -8.282 5.028 1.00 89.12 116 TYR A N 1
ATOM 939 C CA . TYR A 1 116 ? 8.841 -8.888 4.240 1.00 89.12 116 TYR A CA 1
ATOM 940 C C . TYR A 1 116 ? 9.275 -10.251 4.782 1.00 89.12 116 TYR A C 1
ATOM 942 O O . TYR A 1 116 ? 9.440 -11.209 4.020 1.00 89.12 116 TYR A O 1
ATOM 950 N N . GLU A 1 117 ? 9.386 -10.375 6.101 1.00 92.06 117 GLU A N 1
ATOM 951 C CA . GLU A 1 117 ? 9.812 -11.601 6.777 1.00 92.06 117 GLU A CA 1
ATOM 952 C C . GLU A 1 117 ? 8.788 -12.742 6.683 1.00 92.06 117 GLU A C 1
ATOM 954 O O . GLU A 1 117 ? 9.146 -13.907 6.872 1.00 92.06 117 GLU A O 1
ATOM 959 N N . GLN A 1 118 ? 7.538 -12.453 6.303 1.00 92.06 118 GLN A N 1
ATOM 960 C CA . GLN A 1 118 ? 6.504 -13.482 6.150 1.00 92.06 118 GLN A CA 1
ATOM 961 C C . GLN A 1 118 ? 6.775 -14.439 4.987 1.00 92.06 118 GLN A C 1
ATOM 963 O O . GLN A 1 118 ? 6.220 -15.544 4.971 1.00 92.06 118 GLN A O 1
ATOM 968 N N . LYS A 1 119 ? 7.613 -14.029 4.017 1.00 87.62 119 LYS A N 1
ATOM 969 C CA . LYS A 1 119 ? 7.963 -14.808 2.814 1.00 87.62 119 LYS A CA 1
ATOM 970 C C . LYS A 1 119 ? 6.721 -15.361 2.098 1.00 87.62 119 LYS A C 1
ATOM 972 O O . LYS A 1 119 ? 6.704 -16.501 1.635 1.00 87.62 119 LYS A O 1
ATOM 977 N N . MET A 1 120 ? 5.656 -14.560 2.066 1.00 87.88 120 MET A N 1
ATOM 978 C CA . MET A 1 120 ? 4.397 -14.882 1.399 1.00 87.88 120 MET A CA 1
ATOM 979 C C . MET A 1 120 ? 4.390 -14.320 -0.020 1.00 87.88 120 MET A C 1
ATOM 981 O O . MET A 1 120 ? 4.941 -13.252 -0.287 1.00 87.88 120 MET A O 1
ATOM 985 N N . TYR A 1 121 ? 3.722 -15.031 -0.922 1.00 86.00 121 TYR A N 1
ATOM 986 C CA . TYR A 1 121 ? 3.486 -14.562 -2.281 1.00 86.00 121 TYR A CA 1
ATOM 987 C C . TYR A 1 121 ? 2.346 -13.550 -2.331 1.00 86.00 121 TYR A C 1
ATOM 989 O O . TYR A 1 121 ? 1.443 -13.564 -1.491 1.00 86.00 121 TYR A O 1
ATOM 997 N N . CYS A 1 122 ? 2.394 -12.675 -3.337 1.00 88.06 122 CYS A N 1
ATOM 998 C CA . CYS A 1 122 ? 1.315 -11.732 -3.590 1.00 88.06 122 CYS A CA 1
ATOM 999 C C . CYS A 1 122 ? -0.007 -12.493 -3.813 1.00 88.06 122 CYS A C 1
ATOM 1001 O O . CYS A 1 122 ? -0.047 -13.426 -4.620 1.00 88.06 122 CYS A O 1
ATOM 1003 N N . PRO A 1 123 ? -1.104 -12.107 -3.140 1.00 91.56 123 PRO A N 1
ATOM 1004 C CA . PRO A 1 123 ? -2.364 -12.837 -3.232 1.00 91.56 123 PRO A CA 1
ATOM 1005 C C . PRO A 1 123 ? -3.128 -12.618 -4.534 1.00 91.56 123 PRO A C 1
ATOM 1007 O O . PRO A 1 123 ? -4.140 -13.275 -4.741 1.00 91.56 123 PRO A O 1
ATOM 1010 N N . PHE A 1 124 ? -2.655 -11.717 -5.396 1.00 91.62 124 PHE A N 1
ATOM 1011 C CA . PHE A 1 124 ? -3.198 -11.489 -6.734 1.00 91.62 124 PHE A CA 1
ATOM 1012 C C . PHE A 1 124 ? -2.530 -12.340 -7.819 1.00 91.62 124 PHE A C 1
ATOM 1014 O O . PHE A 1 124 ? -2.838 -12.163 -8.995 1.00 91.62 124 PHE A O 1
ATOM 1021 N N . LEU A 1 125 ? -1.597 -13.223 -7.451 1.00 86.62 125 LEU A N 1
ATOM 1022 C CA . LEU A 1 125 ? -0.967 -14.128 -8.405 1.00 86.62 125 LEU A CA 1
ATOM 1023 C C . LEU A 1 125 ? -1.848 -15.350 -8.675 1.00 86.62 125 LEU A C 1
ATOM 1025 O O . LEU A 1 125 ? -2.240 -16.055 -7.744 1.00 86.62 125 LEU A O 1
ATOM 1029 N N . SER A 1 126 ? -2.077 -15.628 -9.954 1.00 83.31 126 SER A N 1
ATOM 1030 C CA . SER A 1 126 ? -2.614 -16.887 -10.471 1.00 83.31 126 SER A CA 1
ATOM 1031 C C . SER A 1 126 ? -1.773 -17.298 -11.671 1.00 83.31 126 SER A C 1
ATOM 1033 O O . SER A 1 126 ? -1.468 -16.455 -12.509 1.00 83.31 126 SER A O 1
ATOM 1035 N N . ASP A 1 127 ? -1.349 -18.561 -11.727 1.00 79.75 127 ASP A N 1
ATOM 1036 C CA . ASP A 1 127 ? -0.460 -19.076 -12.782 1.00 79.75 127 ASP A CA 1
ATOM 1037 C C . ASP A 1 127 ? 0.765 -18.171 -13.026 1.00 79.75 127 ASP A C 1
ATOM 1039 O O . ASP A 1 127 ? 1.149 -17.884 -14.154 1.00 79.75 127 ASP A O 1
ATOM 1043 N N . GLU A 1 128 ? 1.345 -17.667 -11.928 1.00 76.75 128 GLU A N 1
ATOM 1044 C CA . GLU A 1 128 ? 2.499 -16.749 -11.902 1.00 76.75 128 GLU A CA 1
ATOM 1045 C C . GLU A 1 128 ? 2.268 -15.368 -12.551 1.00 76.75 128 GLU A C 1
ATOM 1047 O O . GLU A 1 128 ? 3.185 -14.546 -12.633 1.00 76.75 128 GLU A O 1
ATOM 1052 N N . LEU A 1 129 ? 1.025 -15.059 -12.922 1.00 80.44 129 LEU A N 1
ATOM 1053 C CA . LEU A 1 129 ? 0.601 -13.783 -13.485 1.00 80.44 129 LEU A CA 1
ATOM 1054 C C . LEU A 1 129 ? -0.211 -12.979 -12.467 1.00 80.44 129 LEU A C 1
ATOM 1056 O O . LEU A 1 129 ? -0.988 -13.514 -11.680 1.00 80.44 129 LEU A O 1
ATOM 1060 N N . CYS A 1 130 ? -0.033 -11.658 -12.478 1.00 87.19 130 CYS A N 1
ATOM 1061 C CA . CYS A 1 130 ? -0.827 -10.760 -11.645 1.00 87.19 130 CYS A CA 1
ATOM 1062 C C . CYS A 1 130 ? -2.202 -10.534 -12.283 1.00 87.19 130 CYS A C 1
ATOM 1064 O O . CYS A 1 130 ? -2.309 -9.870 -13.314 1.00 87.19 130 CYS A O 1
ATOM 1066 N N . GLU A 1 131 ? -3.253 -11.018 -11.628 1.00 90.50 131 GLU A N 1
ATOM 1067 C CA . GLU A 1 131 ? -4.641 -10.899 -12.092 1.00 90.50 131 GLU A CA 1
ATOM 1068 C C . GLU A 1 131 ? -5.123 -9.440 -12.140 1.00 90.50 131 GLU A C 1
ATOM 1070 O O . GLU A 1 131 ? -5.974 -9.072 -12.943 1.00 90.50 131 GLU A O 1
ATOM 1075 N N . VAL A 1 132 ? -4.534 -8.567 -11.318 1.00 93.06 132 VAL A N 1
ATOM 1076 C CA . VAL A 1 132 ? -4.886 -7.139 -11.236 1.00 93.06 132 VAL A CA 1
ATOM 1077 C C . VAL A 1 132 ? -3.778 -6.236 -11.782 1.00 93.06 132 VAL A C 1
ATOM 1079 O O . VAL A 1 132 ? -3.614 -5.109 -11.327 1.00 93.06 132 VAL A O 1
ATOM 1082 N N . TYR A 1 133 ? -2.996 -6.701 -12.763 1.00 89.94 133 TYR A N 1
ATOM 1083 C CA . TYR A 1 133 ? -1.816 -5.981 -13.266 1.00 89.94 133 TYR A CA 1
ATOM 1084 C C . TYR A 1 133 ? -2.043 -4.496 -13.639 1.00 89.94 133 TYR A C 1
ATOM 1086 O O . TYR A 1 133 ? -1.178 -3.681 -13.300 1.00 89.94 133 TYR A O 1
ATOM 1094 N N . PRO A 1 134 ? -3.170 -4.091 -14.269 1.00 91.38 134 PRO A N 1
ATOM 1095 C CA . PRO A 1 134 ? -3.465 -2.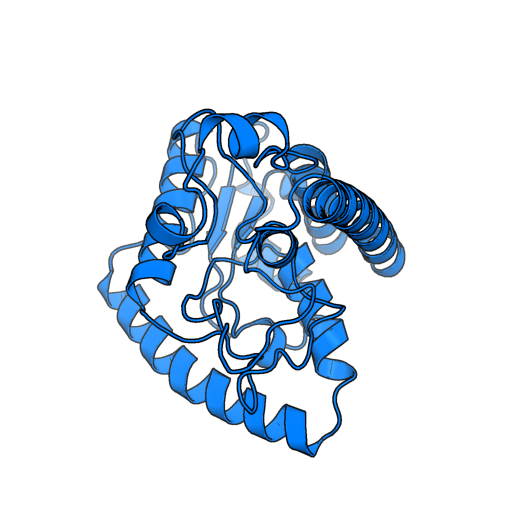672 -14.524 1.00 91.38 134 PRO A CA 1
ATOM 1096 C C . PRO A 1 134 ? -3.693 -1.855 -13.238 1.00 91.38 134 PRO A C 1
ATOM 1098 O O . PRO A 1 134 ? -3.349 -0.674 -13.164 1.00 91.38 134 PRO A O 1
ATOM 1101 N N . PHE A 1 135 ? -4.208 -2.512 -12.199 1.00 94.75 135 PHE A N 1
ATOM 1102 C CA . PHE A 1 135 ? -4.518 -1.940 -10.888 1.00 94.75 135 PHE A CA 1
ATOM 1103 C C . PHE A 1 135 ? -3.391 -2.110 -9.870 1.00 94.75 135 PHE A C 1
ATOM 1105 O O . PHE A 1 135 ? -3.597 -1.847 -8.687 1.00 94.75 135 PHE A O 1
ATOM 1112 N N . ARG A 1 136 ? -2.201 -2.560 -10.297 1.00 91.12 136 ARG A N 1
ATOM 1113 C CA . ARG A 1 136 ? -1.044 -2.700 -9.402 1.00 91.12 136 ARG A CA 1
ATOM 1114 C C . ARG A 1 136 ? -0.823 -1.390 -8.631 1.00 91.12 136 ARG A C 1
ATOM 1116 O O . ARG A 1 136 ? -1.219 -0.330 -9.099 1.00 91.12 136 ARG A O 1
ATOM 1123 N N . ASN A 1 137 ? -0.243 -1.424 -7.442 1.00 91.62 137 ASN A N 1
ATOM 1124 C CA . ASN A 1 137 ? -0.022 -0.187 -6.693 1.00 91.62 137 ASN A CA 1
ATOM 1125 C C . ASN A 1 137 ? 1.261 0.526 -7.162 1.00 91.62 137 ASN A C 1
ATOM 1127 O O . ASN A 1 137 ? 1.970 0.072 -8.068 1.00 91.62 137 ASN A O 1
ATOM 1131 N N . PHE A 1 138 ? 1.560 1.644 -6.511 1.00 91.69 138 PHE A N 1
ATOM 1132 C CA . PHE A 1 138 ? 2.741 2.467 -6.752 1.00 91.69 138 PHE A CA 1
ATOM 1133 C C . PHE A 1 138 ? 4.047 1.664 -6.619 1.00 91.69 138 PHE A C 1
ATOM 1135 O O . PHE A 1 138 ? 4.864 1.651 -7.538 1.00 91.69 138 PHE A O 1
ATOM 1142 N N . ALA A 1 139 ? 4.216 0.917 -5.519 1.00 87.56 139 ALA A N 1
ATOM 1143 C CA . ALA A 1 139 ? 5.430 0.132 -5.276 1.00 87.56 139 ALA A CA 1
ATOM 1144 C C . ALA A 1 139 ? 5.638 -0.970 -6.331 1.00 87.56 139 ALA A C 1
ATOM 1146 O O . ALA A 1 139 ? 6.755 -1.171 -6.801 1.00 87.56 1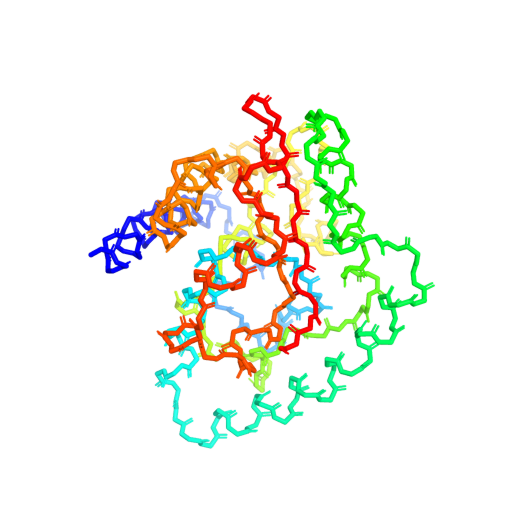39 ALA A O 1
ATOM 1147 N N . CYS A 1 140 ? 4.563 -1.642 -6.763 1.00 86.94 140 CYS A N 1
ATOM 1148 C CA . CYS A 1 140 ? 4.628 -2.627 -7.845 1.00 86.94 140 CYS A CA 1
ATOM 1149 C C . CYS A 1 140 ? 5.076 -2.038 -9.189 1.00 86.94 140 CYS A C 1
ATOM 1151 O O . CYS A 1 140 ? 5.712 -2.750 -9.960 1.00 86.94 140 CYS A O 1
ATOM 1153 N N . ARG A 1 141 ? 4.743 -0.777 -9.505 1.00 88.38 141 ARG A N 1
ATOM 1154 C CA . ARG A 1 141 ? 5.197 -0.124 -10.750 1.00 88.38 141 ARG A CA 1
ATOM 1155 C C . ARG A 1 141 ? 6.689 0.170 -10.738 1.00 88.38 141 ARG A C 1
ATOM 1157 O O . ARG A 1 141 ? 7.363 -0.040 -11.736 1.00 88.38 141 ARG A O 1
ATOM 1164 N N . LEU A 1 142 ? 7.188 0.628 -9.597 1.00 87.69 142 LEU A N 1
ATOM 1165 C CA . LEU A 1 142 ? 8.587 1.007 -9.417 1.00 87.69 142 LEU A CA 1
ATOM 1166 C C . LEU A 1 142 ? 9.524 -0.185 -9.193 1.00 87.69 142 LEU A C 1
ATOM 1168 O O . LEU A 1 142 ? 10.745 -0.029 -9.211 1.00 87.69 142 LEU A O 1
ATOM 1172 N N . HIS A 1 143 ? 8.968 -1.369 -8.956 1.00 82.81 143 HIS A N 1
ATOM 1173 C CA . HIS A 1 143 ? 9.712 -2.554 -8.568 1.00 82.81 143 HIS A CA 1
ATOM 1174 C C . HIS A 1 143 ? 10.804 -2.913 -9.591 1.00 82.81 143 HIS A C 1
ATOM 1176 O O . HIS A 1 143 ? 10.527 -3.276 -10.732 1.00 82.81 143 HIS A O 1
ATOM 1182 N N . GLY A 1 144 ? 12.066 -2.845 -9.163 1.00 80.88 144 GLY A N 1
ATOM 1183 C CA . GLY A 1 144 ? 13.243 -3.104 -9.994 1.00 80.88 144 GLY A CA 1
ATOM 1184 C C . GLY A 1 144 ? 13.606 -1.993 -10.980 1.00 80.88 144 GLY A C 1
ATOM 1185 O O . GLY A 1 144 ? 14.546 -2.173 -11.748 1.00 80.88 144 GLY A O 1
ATOM 1186 N N . LEU A 1 145 ? 12.892 -0.866 -10.955 1.00 85.94 145 LEU A N 1
ATOM 1187 C CA . LEU A 1 145 ? 13.124 0.303 -11.811 1.00 85.94 145 LEU A CA 1
ATOM 1188 C C . LEU A 1 145 ? 13.444 1.568 -11.014 1.00 85.94 145 LEU A C 1
ATOM 1190 O O . LEU A 1 145 ? 13.938 2.536 -11.591 1.00 85.94 145 LEU A O 1
ATOM 1194 N N . ALA A 1 146 ? 13.162 1.568 -9.709 1.00 88.69 146 ALA A N 1
ATOM 1195 C CA . ALA A 1 146 ? 13.466 2.680 -8.829 1.00 88.69 146 ALA A CA 1
ATOM 1196 C C . ALA A 1 146 ? 14.748 2.479 -8.021 1.00 88.69 146 ALA A C 1
ATOM 1198 O O . ALA A 1 146 ? 15.056 1.371 -7.574 1.00 88.69 146 ALA A O 1
ATOM 1199 N N . TYR A 1 147 ? 15.452 3.585 -7.797 1.00 88.19 147 TYR A N 1
ATOM 1200 C CA . TYR A 1 147 ? 16.655 3.659 -6.979 1.00 88.19 147 TYR A CA 1
ATOM 1201 C C . TYR A 1 147 ? 16.444 4.613 -5.804 1.00 88.19 147 TYR A C 1
ATOM 1203 O O . TYR A 1 147 ? 15.986 5.749 -5.978 1.00 88.19 147 TYR A O 1
ATOM 1211 N N . ASP A 1 148 ? 16.780 4.144 -4.606 1.00 86.94 148 ASP A N 1
ATOM 1212 C CA . ASP A 1 148 ? 16.819 4.962 -3.404 1.00 86.94 148 ASP A CA 1
ATOM 1213 C C . ASP A 1 148 ? 18.233 5.503 -3.189 1.00 86.94 148 ASP A C 1
ATOM 1215 O O . ASP A 1 148 ? 19.164 4.773 -2.859 1.00 86.94 148 ASP A O 1
ATOM 1219 N N . TYR A 1 149 ? 18.394 6.813 -3.370 1.00 83.88 149 TYR A N 1
ATOM 1220 C CA . TYR A 1 149 ? 19.678 7.494 -3.210 1.00 83.88 149 TYR A CA 1
ATOM 1221 C C . TYR A 1 149 ? 20.139 7.578 -1.751 1.00 83.88 149 TYR A C 1
ATOM 1223 O O . TYR A 1 149 ? 21.334 7.754 -1.517 1.00 83.88 149 TYR A O 1
ATOM 1231 N N . ASN A 1 150 ? 19.227 7.428 -0.785 1.00 82.81 150 ASN A N 1
ATOM 1232 C CA . ASN A 1 150 ? 19.566 7.467 0.634 1.00 82.81 150 ASN A CA 1
ATOM 1233 C C . ASN A 1 150 ? 20.190 6.143 1.078 1.00 82.81 150 ASN A C 1
ATOM 1235 O O . ASN A 1 150 ? 21.259 6.136 1.687 1.00 82.81 150 ASN A O 1
ATOM 1239 N N . THR A 1 151 ? 19.545 5.022 0.746 1.00 81.44 151 THR A N 1
ATOM 1240 C CA . THR A 1 151 ? 20.038 3.679 1.097 1.00 81.44 151 THR A CA 1
ATOM 1241 C C . THR A 1 151 ? 21.022 3.120 0.074 1.00 81.44 151 THR A C 1
ATOM 1243 O O . THR A 1 151 ? 21.758 2.188 0.379 1.00 81.44 151 THR A O 1
ATOM 1246 N N . LYS A 1 152 ? 21.087 3.726 -1.118 1.00 81.44 152 LYS A N 1
ATOM 1247 C CA . LYS A 1 152 ? 21.855 3.260 -2.279 1.00 81.44 152 LYS A CA 1
ATOM 1248 C C . LYS A 1 152 ? 21.404 1.887 -2.784 1.00 81.44 152 LYS A C 1
ATOM 1250 O O . LYS A 1 152 ? 22.216 1.072 -3.220 1.00 81.44 152 LYS A O 1
ATOM 1255 N N . GLU A 1 153 ? 20.099 1.637 -2.737 1.00 78.00 153 GLU A N 1
ATOM 1256 C CA . GLU A 1 153 ? 19.502 0.350 -3.092 1.00 78.00 153 GLU A CA 1
ATOM 1257 C C . GLU A 1 153 ? 18.495 0.466 -4.238 1.00 78.00 153 GLU A C 1
ATOM 1259 O O . GLU A 1 153 ? 17.841 1.487 -4.450 1.00 78.00 153 GLU A O 1
ATOM 1264 N N . ILE A 1 154 ? 18.339 -0.635 -4.972 1.00 78.88 154 ILE A N 1
ATOM 1265 C CA . ILE A 1 154 ? 17.304 -0.782 -5.996 1.00 78.88 154 ILE A CA 1
ATOM 1266 C C . ILE A 1 154 ? 16.065 -1.359 -5.331 1.00 78.88 154 ILE A C 1
ATOM 1268 O O . ILE A 1 154 ? 16.111 -2.445 -4.749 1.00 78.88 154 ILE A O 1
ATOM 1272 N N . LEU A 1 155 ? 14.939 -0.661 -5.444 1.00 77.12 155 LEU A N 1
ATOM 1273 C CA . LEU A 1 155 ? 13.731 -1.060 -4.739 1.00 77.12 155 LEU A CA 1
ATOM 1274 C C . LEU A 1 155 ? 13.133 -2.354 -5.297 1.00 77.12 155 LEU A C 1
ATOM 1276 O O . LEU A 1 155 ? 12.880 -2.495 -6.494 1.00 77.12 155 LEU A O 1
ATOM 1280 N N . GLY A 1 156 ? 12.850 -3.290 -4.391 1.00 70.44 156 GLY A N 1
ATOM 1281 C CA . GLY A 1 156 ? 12.063 -4.497 -4.647 1.00 70.44 156 GLY A CA 1
ATOM 1282 C C . GLY A 1 156 ? 12.807 -5.646 -5.332 1.00 70.44 156 GLY A C 1
ATOM 1283 O O . GLY A 1 156 ? 12.363 -6.784 -5.234 1.00 70.44 156 GLY A O 1
ATOM 1284 N N . CYS A 1 157 ? 13.956 -5.420 -5.971 1.00 70.94 157 CYS A N 1
ATOM 1285 C CA . CYS A 1 157 ? 14.566 -6.444 -6.815 1.00 70.94 157 CYS A CA 1
ATOM 1286 C C . CYS A 1 157 ? 15.658 -7.270 -6.115 1.00 70.94 157 CYS A C 1
ATOM 1288 O O . CYS A 1 157 ? 16.820 -6.873 -6.047 1.00 70.94 157 CYS A O 1
ATOM 1290 N N . ASN A 1 158 ? 15.329 -8.507 -5.731 1.00 65.94 158 ASN A N 1
ATOM 1291 C CA . ASN A 1 158 ? 16.299 -9.481 -5.202 1.00 65.94 158 ASN A CA 1
ATOM 1292 C C . ASN A 1 158 ? 17.349 -9.958 -6.229 1.00 65.94 158 ASN A C 1
ATOM 1294 O O . ASN A 1 158 ? 18.300 -10.653 -5.877 1.00 65.94 158 ASN A O 1
ATOM 1298 N N . ARG A 1 159 ? 17.179 -9.612 -7.509 1.00 62.91 159 ARG A N 1
ATOM 1299 C CA . ARG A 1 159 ? 18.105 -9.952 -8.594 1.00 62.91 159 ARG A CA 1
ATOM 1300 C C . ARG A 1 159 ? 19.093 -8.822 -8.904 1.00 62.91 159 ARG A C 1
ATOM 1302 O O . ARG A 1 159 ? 19.885 -8.998 -9.822 1.00 62.91 159 ARG A O 1
ATOM 1309 N N . HIS A 1 160 ? 19.095 -7.706 -8.166 1.00 63.09 160 HIS A N 1
ATOM 1310 C CA . HIS A 1 160 ? 19.874 -6.501 -8.499 1.00 63.09 160 HIS A CA 1
ATOM 1311 C C . HIS A 1 160 ? 21.332 -6.790 -8.922 1.00 63.09 160 HIS A C 1
ATOM 1313 O O . HIS A 1 160 ? 21.756 -6.342 -9.984 1.00 63.09 160 HIS A O 1
ATOM 1319 N N . GLY A 1 161 ? 22.066 -7.630 -8.180 1.00 57.97 161 GLY A N 1
ATOM 1320 C CA . GLY A 1 161 ? 23.469 -7.957 -8.477 1.00 57.97 161 GLY A CA 1
ATOM 1321 C C . GLY A 1 161 ? 23.694 -8.770 -9.759 1.00 57.97 161 GLY A C 1
ATOM 1322 O O . GLY A 1 161 ? 24.801 -8.800 -10.281 1.00 57.97 161 GLY A O 1
ATOM 1323 N N . LYS A 1 162 ? 22.652 -9.420 -10.291 1.00 57.41 162 LYS A N 1
ATOM 1324 C CA . LYS A 1 162 ? 22.687 -10.144 -11.576 1.00 57.41 162 LYS A CA 1
ATOM 1325 C C . LYS A 1 162 ? 22.209 -9.285 -12.746 1.00 57.41 162 LYS A C 1
ATOM 1327 O O . LYS A 1 162 ? 22.539 -9.578 -13.891 1.00 57.41 162 LYS A O 1
ATOM 1332 N N . ILE A 1 163 ? 21.403 -8.268 -12.452 1.00 55.84 163 ILE A N 1
ATOM 1333 C CA . ILE A 1 163 ? 20.725 -7.430 -13.440 1.00 55.84 163 ILE A CA 1
ATOM 1334 C C . ILE A 1 163 ? 21.597 -6.246 -13.848 1.00 55.84 163 ILE A C 1
ATOM 1336 O O . ILE A 1 163 ? 21.720 -5.937 -15.029 1.00 55.84 163 ILE A O 1
ATOM 1340 N N . PHE A 1 164 ? 22.229 -5.592 -12.879 1.00 61.84 164 PHE A N 1
ATOM 1341 C CA . PHE A 1 164 ? 22.923 -4.335 -13.117 1.00 61.84 164 PHE A CA 1
ATOM 1342 C C . PHE A 1 164 ? 24.426 -4.579 -13.130 1.00 61.84 164 PHE A C 1
ATOM 1344 O O . PHE A 1 164 ? 25.119 -4.345 -12.145 1.00 61.84 164 PHE A O 1
ATOM 1351 N N . ARG A 1 165 ? 24.939 -5.066 -14.270 1.00 57.94 165 ARG A N 1
ATOM 1352 C CA . ARG A 1 165 ? 26.395 -5.201 -14.489 1.00 57.94 165 ARG A CA 1
ATOM 1353 C C . ARG A 1 165 ? 27.107 -3.841 -14.491 1.00 57.94 165 ARG A C 1
ATOM 1355 O O . ARG A 1 165 ? 28.303 -3.786 -14.244 1.00 57.94 165 ARG A O 1
ATOM 1362 N N . ASN A 1 166 ? 26.366 -2.760 -14.753 1.00 68.94 166 ASN A N 1
ATOM 1363 C CA . ASN A 1 166 ? 26.822 -1.375 -14.673 1.00 68.94 166 ASN A CA 1
ATOM 1364 C C . ASN A 1 166 ? 25.843 -0.561 -13.807 1.00 68.94 166 ASN A C 1
ATOM 1366 O O . ASN A 1 166 ? 24.848 -0.027 -14.306 1.00 68.94 166 ASN A O 1
ATOM 1370 N N . ALA A 1 167 ? 26.102 -0.533 -12.498 1.00 71.00 167 ALA A N 1
ATOM 1371 C CA . ALA A 1 167 ? 25.247 0.129 -11.514 1.00 71.00 167 ALA A CA 1
ATOM 1372 C C . ALA A 1 167 ? 25.115 1.639 -11.775 1.00 71.00 167 ALA A C 1
ATOM 1374 O O . ALA A 1 167 ? 24.005 2.161 -11.718 1.00 71.00 167 ALA A O 1
ATOM 1375 N N . ASP A 1 168 ? 26.197 2.318 -12.163 1.00 76.56 168 ASP A N 1
ATOM 1376 C CA . ASP A 1 168 ? 26.197 3.766 -12.427 1.00 76.56 168 ASP A CA 1
ATOM 1377 C C . ASP A 1 168 ? 25.295 4.138 -13.616 1.00 76.56 168 ASP A C 1
ATOM 1379 O O . ASP A 1 168 ? 24.541 5.120 -13.590 1.00 76.56 168 ASP A O 1
ATOM 1383 N N . ASN A 1 169 ? 25.312 3.307 -14.663 1.00 78.69 169 ASN A N 1
ATOM 1384 C CA . ASN A 1 169 ? 24.447 3.483 -15.827 1.00 78.69 169 ASN A CA 1
ATOM 1385 C C . ASN A 1 169 ? 22.960 3.312 -15.474 1.00 78.69 169 ASN A C 1
ATOM 1387 O O . ASN A 1 169 ? 22.117 4.031 -16.014 1.00 78.69 169 ASN A O 1
ATOM 1391 N N . PHE A 1 170 ? 22.639 2.400 -14.548 1.00 80.38 170 PHE A N 1
ATOM 1392 C CA . PHE A 1 170 ? 21.282 2.254 -14.024 1.00 80.38 170 PHE A CA 1
ATOM 1393 C C . PHE A 1 170 ? 20.887 3.432 -13.134 1.00 80.38 170 PHE A C 1
ATOM 1395 O O . PHE A 1 170 ? 19.856 4.050 -13.368 1.00 80.38 170 PHE A O 1
ATOM 1402 N N . MET A 1 171 ? 21.719 3.788 -12.154 1.00 81.12 171 MET A N 1
ATOM 1403 C CA . MET A 1 171 ? 21.440 4.850 -11.180 1.00 81.12 171 MET A CA 1
ATOM 1404 C C . MET A 1 171 ? 21.144 6.206 -11.826 1.00 81.12 171 MET A C 1
ATOM 1406 O O . MET A 1 171 ? 20.329 6.968 -11.313 1.00 81.12 171 MET A O 1
ATOM 1410 N N . SER A 1 172 ? 21.792 6.517 -12.948 1.00 82.38 172 SER A N 1
ATOM 1411 C CA . SER A 1 172 ? 21.566 7.763 -13.696 1.00 82.38 172 SER A CA 1
ATOM 1412 C C . SER A 1 172 ? 20.237 7.805 -14.462 1.00 82.38 172 SER A C 1
ATOM 1414 O O . SER A 1 172 ? 19.832 8.872 -14.916 1.00 82.38 172 SER A O 1
ATOM 1416 N N . ARG A 1 173 ? 19.561 6.662 -14.625 1.00 86.50 173 ARG A N 1
ATOM 1417 C CA . ARG A 1 173 ? 18.337 6.512 -15.432 1.00 86.50 173 ARG A CA 1
ATOM 1418 C C . ARG A 1 173 ? 17.164 5.914 -14.660 1.00 86.50 173 ARG A C 1
ATOM 1420 O O . ARG A 1 173 ? 16.050 5.932 -15.169 1.00 86.50 173 ARG A O 1
ATOM 1427 N N . ALA A 1 174 ? 17.407 5.365 -13.475 1.00 87.56 174 ALA A N 1
ATOM 1428 C CA . ALA A 1 174 ? 16.385 4.805 -12.611 1.00 87.56 174 ALA A CA 1
ATOM 1429 C C . ALA A 1 174 ? 15.374 5.876 -12.194 1.00 87.56 174 ALA A C 1
ATOM 1431 O O . ALA A 1 174 ? 15.695 7.059 -12.059 1.00 87.56 174 ALA A O 1
ATOM 1432 N N . VAL A 1 175 ? 14.145 5.447 -11.930 1.00 90.94 175 VAL A N 1
ATOM 1433 C CA . VAL A 1 175 ? 13.156 6.328 -11.311 1.00 90.94 175 VAL A CA 1
ATOM 1434 C C . VAL A 1 175 ? 13.615 6.621 -9.882 1.00 90.94 175 VAL A C 1
ATOM 1436 O O . VAL A 1 175 ? 14.059 5.722 -9.166 1.00 90.94 175 VAL A O 1
ATOM 1439 N N . ARG A 1 176 ? 13.517 7.869 -9.423 1.00 91.19 176 ARG A N 1
ATOM 1440 C CA . ARG A 1 176 ? 13.775 8.149 -8.006 1.00 91.19 176 ARG A CA 1
ATOM 1441 C C . ARG A 1 176 ? 12.738 7.433 -7.143 1.00 91.19 176 ARG A C 1
ATOM 1443 O O . ARG A 1 176 ? 11.548 7.510 -7.437 1.00 91.19 176 ARG A O 1
ATOM 1450 N N . HIS A 1 177 ? 13.175 6.789 -6.063 1.00 87.31 177 HIS A N 1
ATOM 1451 C CA . HIS A 1 177 ? 12.279 6.075 -5.144 1.00 87.31 177 HIS A CA 1
ATOM 1452 C C . HIS A 1 177 ? 11.132 6.954 -4.612 1.00 87.31 177 HIS A C 1
ATOM 1454 O O . HIS A 1 177 ? 10.024 6.469 -4.388 1.00 87.31 177 HIS A O 1
ATOM 1460 N N . ASP A 1 178 ? 11.404 8.244 -4.416 1.00 88.62 178 ASP A N 1
ATOM 1461 C CA . ASP A 1 178 ? 10.491 9.225 -3.840 1.00 88.62 178 ASP A CA 1
ATOM 1462 C C . ASP A 1 178 ? 9.677 10.002 -4.888 1.00 88.62 178 ASP A C 1
ATOM 1464 O O . ASP A 1 178 ? 8.916 10.903 -4.528 1.00 88.62 178 ASP A O 1
ATOM 1468 N N . PHE A 1 179 ? 9.802 9.661 -6.176 1.00 92.50 179 PHE A N 1
ATOM 1469 C CA . PHE A 1 179 ? 9.081 10.321 -7.264 1.00 92.50 179 PHE A CA 1
ATOM 1470 C C . PHE A 1 179 ? 7.563 10.214 -7.072 1.00 92.50 179 PHE A C 1
ATOM 1472 O O . PHE A 1 179 ? 7.024 9.123 -7.174 1.00 92.50 179 PHE A O 1
ATOM 1479 N N . LEU A 1 180 ? 6.874 11.337 -6.838 1.00 94.25 180 LEU A N 1
ATOM 1480 C CA . LEU A 1 180 ? 5.436 11.426 -6.515 1.00 94.25 180 LEU A CA 1
ATOM 1481 C C . LEU A 1 180 ? 5.017 10.835 -5.156 1.00 94.25 180 LEU A C 1
ATOM 1483 O O . LEU A 1 180 ? 3.822 10.703 -4.873 1.00 94.25 180 LEU A O 1
ATOM 1487 N N . ASN A 1 181 ? 5.966 10.479 -4.282 1.00 91.12 181 ASN A N 1
ATOM 1488 C CA . ASN A 1 181 ? 5.625 9.885 -2.989 1.00 91.12 181 ASN A CA 1
ATOM 1489 C C . ASN A 1 181 ? 4.924 10.896 -2.061 1.00 91.12 181 ASN A C 1
ATOM 1491 O O . ASN A 1 181 ? 3.968 10.540 -1.375 1.00 91.12 181 ASN A O 1
ATOM 1495 N N . LYS A 1 182 ? 5.338 12.172 -2.074 1.00 93.75 182 LYS A N 1
ATOM 1496 C CA . LYS A 1 182 ? 4.708 13.233 -1.263 1.00 93.75 182 LYS A CA 1
ATOM 1497 C C . LYS A 1 182 ? 3.275 13.512 -1.712 1.00 93.75 182 LYS A C 1
ATOM 1499 O O . LYS A 1 182 ? 2.380 13.639 -0.883 1.00 93.75 182 LYS A O 1
ATOM 1504 N N . GLU A 1 183 ? 3.058 13.561 -3.018 1.00 96.81 183 GLU A N 1
ATOM 1505 C CA . GLU A 1 183 ? 1.770 13.781 -3.663 1.00 96.81 183 GLU A CA 1
ATOM 1506 C C . GLU A 1 183 ? 0.809 12.631 -3.355 1.00 96.81 183 GLU A C 1
ATOM 1508 O O . GLU A 1 183 ? -0.341 12.874 -2.991 1.00 96.81 183 GLU A O 1
ATOM 1513 N N . LYS A 1 184 ? 1.291 11.382 -3.413 1.00 95.69 184 LYS A N 1
ATOM 1514 C CA . LYS A 1 184 ? 0.526 10.198 -2.998 1.00 95.69 184 LYS A CA 1
ATOM 1515 C C . LYS A 1 184 ? 0.137 10.264 -1.522 1.00 95.69 184 LYS A C 1
ATOM 1517 O O . LYS A 1 184 ? -1.021 10.038 -1.188 1.00 95.69 184 LYS A O 1
ATOM 1522 N N . ILE A 1 185 ? 1.098 10.582 -0.654 1.00 94.56 185 ILE A N 1
ATOM 1523 C CA . ILE A 1 185 ? 0.891 10.711 0.793 1.00 94.56 185 ILE A CA 1
ATOM 1524 C C . ILE A 1 185 ? -0.156 11.788 1.109 1.00 94.56 185 ILE A C 1
ATOM 1526 O O . ILE A 1 185 ? -1.016 11.587 1.966 1.00 94.56 185 ILE A O 1
ATOM 1530 N N . HIS A 1 186 ? -0.096 12.926 0.416 1.00 96.44 186 HIS A N 1
ATOM 1531 C CA . HIS A 1 186 ? -1.076 13.995 0.569 1.00 96.44 186 HIS A CA 1
ATOM 1532 C C . HIS A 1 186 ? -2.467 13.548 0.109 1.00 96.44 186 HIS A C 1
ATOM 1534 O O . HIS A 1 186 ? -3.420 13.668 0.873 1.00 96.44 186 HIS A O 1
ATOM 1540 N N . LEU A 1 187 ? -2.566 12.964 -1.090 1.00 97.56 187 LEU A N 1
ATOM 1541 C CA . LEU A 1 187 ? -3.825 12.482 -1.661 1.00 97.56 187 LEU A CA 1
ATOM 1542 C C . LEU A 1 187 ? -4.505 11.439 -0.764 1.00 97.56 187 LEU A C 1
ATOM 1544 O O . LEU A 1 187 ? -5.717 11.470 -0.577 1.00 97.56 187 LEU A O 1
ATOM 1548 N N . GLU A 1 188 ? -3.721 10.537 -0.179 1.00 96.00 188 GLU A N 1
ATOM 1549 C CA . GLU A 1 188 ? -4.220 9.570 0.792 1.00 96.00 188 GLU A CA 1
ATOM 1550 C C . GLU A 1 188 ? -4.751 10.240 2.063 1.00 96.00 188 GLU A C 1
ATOM 1552 O O . GLU A 1 188 ? -5.837 9.894 2.522 1.00 96.00 188 GLU A O 1
ATOM 1557 N N . GLY A 1 189 ? -4.014 11.207 2.617 1.00 96.25 189 GLY A N 1
ATOM 1558 C CA . GLY A 1 189 ? -4.467 11.967 3.780 1.00 96.25 189 GLY A CA 1
ATOM 1559 C C . GLY A 1 189 ? -5.788 12.693 3.513 1.00 96.25 189 GLY A C 1
ATOM 1560 O O . GLY A 1 189 ? -6.695 12.625 4.340 1.00 96.25 189 GLY A O 1
ATOM 1561 N N . GLU A 1 190 ? -5.931 13.331 2.346 1.00 97.19 190 GLU A N 1
ATOM 1562 C CA . GLU A 1 190 ? -7.199 13.946 1.927 1.00 97.19 190 GLU A CA 1
ATOM 1563 C C . GLU A 1 190 ? -8.325 12.919 1.819 1.00 97.19 190 GLU A C 1
ATOM 1565 O O . GLU A 1 190 ? -9.439 13.176 2.272 1.00 97.19 190 GLU A O 1
ATOM 1570 N N . MET A 1 191 ? -8.042 11.746 1.247 1.00 96.25 191 MET A N 1
ATOM 1571 C CA . MET A 1 191 ? -9.032 10.684 1.105 1.00 96.25 191 MET A CA 1
ATOM 1572 C C . MET A 1 191 ? -9.525 10.217 2.478 1.00 96.25 191 MET A C 1
ATOM 1574 O O . MET A 1 191 ? -10.732 10.177 2.704 1.00 96.25 191 MET A O 1
ATOM 1578 N N . ILE A 1 192 ? -8.621 9.926 3.419 1.00 95.88 192 ILE A N 1
ATOM 1579 C CA . ILE A 1 192 ? -8.987 9.504 4.781 1.00 95.88 192 ILE A CA 1
ATOM 1580 C C . ILE A 1 192 ? -9.771 10.613 5.498 1.00 95.88 192 ILE A C 1
ATOM 1582 O O . ILE A 1 192 ? -10.818 10.335 6.082 1.00 95.88 192 ILE A O 1
ATOM 1586 N N . ALA A 1 193 ? -9.319 11.868 5.419 1.00 95.50 193 ALA A N 1
ATOM 1587 C CA . ALA A 1 193 ? -10.017 13.009 6.016 1.00 95.50 193 ALA A CA 1
ATOM 1588 C C . ALA A 1 193 ? -11.429 13.201 5.450 1.00 95.50 193 ALA A C 1
ATOM 1590 O O . ALA A 1 193 ? -12.367 13.488 6.196 1.00 95.50 193 ALA A O 1
ATOM 1591 N N . SER A 1 194 ? -11.584 12.992 4.143 1.00 93.75 194 SER A N 1
ATOM 1592 C CA . SER A 1 194 ? -12.866 13.040 3.452 1.00 93.75 194 SER A CA 1
ATOM 1593 C C . SER A 1 194 ? -13.796 11.908 3.888 1.00 93.75 194 SER A C 1
ATOM 1595 O O . SER A 1 194 ? -14.983 12.158 4.072 1.00 93.75 194 SER A O 1
ATOM 1597 N N . PHE A 1 195 ? -13.281 10.686 4.076 1.00 90.69 195 PHE A N 1
ATOM 1598 C CA . PHE A 1 195 ? -14.072 9.580 4.620 1.00 90.69 195 PHE A CA 1
ATOM 1599 C C . PHE A 1 195 ? -14.498 9.871 6.052 1.00 90.69 195 PHE A C 1
ATOM 1601 O O . PHE A 1 195 ? -15.679 9.784 6.337 1.00 90.69 195 PHE A O 1
ATOM 1608 N N . ALA A 1 196 ? -13.575 10.264 6.930 1.00 91.19 196 ALA A N 1
ATOM 1609 C CA . ALA A 1 196 ? -13.861 10.541 8.337 1.00 91.19 196 ALA A CA 1
ATOM 1610 C C . ALA A 1 196 ? -14.669 11.834 8.570 1.00 91.19 196 ALA A C 1
ATOM 1612 O O . ALA A 1 196 ? -15.043 12.121 9.707 1.00 91.19 196 ALA A O 1
ATOM 1613 N N . ASN A 1 197 ? -14.915 12.625 7.518 1.00 90.62 197 ASN A N 1
ATOM 1614 C CA . ASN A 1 197 ? -15.523 13.954 7.584 1.00 90.62 197 ASN A CA 1
ATOM 1615 C C . ASN A 1 197 ? -14.849 14.868 8.629 1.00 90.62 197 ASN A C 1
ATOM 1617 O O . ASN A 1 197 ? -15.506 15.605 9.366 1.00 90.62 197 ASN A O 1
ATOM 1621 N N . ASN A 1 198 ? -13.520 14.783 8.735 1.00 94.25 198 ASN A N 1
ATOM 1622 C CA . ASN A 1 198 ? -12.740 15.549 9.698 1.00 94.25 198 ASN A CA 1
ATOM 1623 C C . ASN A 1 198 ? -11.305 15.750 9.197 1.00 94.25 198 ASN A C 1
ATOM 1625 O O . ASN A 1 198 ? -10.556 14.800 8.971 1.00 94.25 198 ASN A O 1
ATOM 1629 N N . ILE A 1 199 ? -10.908 17.017 9.075 1.00 95.38 199 ILE A N 1
ATOM 1630 C CA . ILE A 1 199 ? -9.622 17.428 8.509 1.00 95.38 199 ILE A CA 1
ATOM 1631 C C . ILE A 1 199 ? -8.405 16.924 9.294 1.00 95.38 199 ILE A C 1
ATOM 1633 O O . ILE A 1 199 ? -7.344 16.716 8.707 1.00 95.38 199 ILE A O 1
ATOM 1637 N N . LEU A 1 200 ? -8.551 16.685 10.601 1.00 95.25 200 LEU A N 1
ATOM 1638 C CA . LEU A 1 200 ? -7.465 16.188 11.445 1.00 95.25 200 LEU A CA 1
ATOM 1639 C C . LEU A 1 200 ? -7.016 14.782 11.031 1.00 95.25 200 LEU A C 1
ATOM 1641 O O . LEU A 1 200 ? -5.854 14.433 11.201 1.00 95.25 200 LEU A O 1
ATOM 1645 N N . TYR A 1 201 ? -7.884 13.995 10.391 1.00 96.50 201 TYR A N 1
ATOM 1646 C CA . TYR A 1 201 ? -7.539 12.651 9.924 1.00 96.50 201 TYR A CA 1
ATOM 1647 C C . TYR A 1 201 ? -6.519 12.644 8.775 1.00 96.50 201 TYR A C 1
ATOM 1649 O O . TYR A 1 201 ? -5.918 11.608 8.497 1.00 96.50 201 TYR A O 1
ATOM 1657 N N . ARG A 1 202 ? -6.228 13.799 8.160 1.00 95.81 202 ARG A N 1
ATOM 1658 C CA . ARG A 1 202 ? -5.180 13.954 7.136 1.00 95.81 202 ARG A CA 1
ATOM 1659 C C . ARG A 1 202 ? -3.789 13.535 7.629 1.00 95.81 202 ARG A C 1
ATOM 1661 O O . ARG A 1 202 ? -2.943 13.110 6.833 1.00 95.81 202 ARG A O 1
ATOM 1668 N N . GLN A 1 203 ? -3.542 13.663 8.934 1.00 94.44 203 GLN A N 1
ATOM 1669 C CA . GLN A 1 203 ? -2.267 13.308 9.564 1.00 94.44 203 GLN A CA 1
ATOM 1670 C C . GLN A 1 203 ? -2.148 11.811 9.908 1.00 94.44 203 GLN A C 1
ATOM 1672 O O . GLN A 1 203 ? -1.093 11.360 10.358 1.00 94.44 203 GLN A O 1
ATOM 1677 N N . ILE A 1 204 ? -3.213 11.033 9.690 1.00 95.38 204 ILE A N 1
ATOM 1678 C CA . ILE A 1 204 ? -3.207 9.586 9.885 1.00 95.38 204 ILE A CA 1
ATOM 1679 C C . ILE A 1 204 ? -2.658 8.917 8.622 1.00 95.38 204 ILE A C 1
ATOM 1681 O O . ILE A 1 204 ? -3.018 9.249 7.490 1.00 95.38 204 ILE A O 1
ATOM 1685 N N . ARG A 1 205 ? -1.763 7.951 8.814 1.00 96.44 205 ARG A N 1
ATOM 1686 C CA . ARG A 1 205 ? -1.364 6.983 7.797 1.00 96.44 205 ARG A CA 1
ATOM 1687 C C . ARG A 1 205 ? -2.011 5.657 8.114 1.00 96.44 205 ARG A C 1
ATOM 1689 O O . ARG A 1 205 ? -1.901 5.155 9.230 1.00 96.44 205 ARG A O 1
ATOM 1696 N N . TYR A 1 206 ? -2.671 5.100 7.117 1.00 97.31 206 TYR A N 1
ATOM 1697 C CA . TYR A 1 206 ? -3.234 3.769 7.186 1.00 97.31 206 TYR A CA 1
ATOM 1698 C C . TYR A 1 206 ? -2.354 2.844 6.359 1.00 97.31 206 TYR A C 1
ATOM 1700 O O . TYR A 1 206 ? -2.055 3.127 5.201 1.00 97.31 206 TYR A O 1
ATOM 1708 N N . LEU A 1 207 ? -1.962 1.724 6.947 1.00 97.62 207 LEU A N 1
ATOM 1709 C CA . LEU A 1 207 ? -1.291 0.634 6.263 1.00 97.62 207 LEU A CA 1
ATOM 1710 C C . LEU A 1 207 ? -2.103 -0.641 6.444 1.00 97.62 207 LEU A C 1
ATOM 1712 O O . LEU A 1 207 ? -2.660 -0.888 7.506 1.00 97.62 207 LEU A O 1
ATOM 1716 N N . THR A 1 208 ? -2.115 -1.497 5.435 1.00 97.44 208 THR A N 1
ATOM 1717 C CA . THR A 1 208 ? -2.680 -2.844 5.526 1.00 97.44 208 THR A CA 1
ATOM 1718 C C . THR A 1 208 ? -1.845 -3.834 4.723 1.00 97.44 208 THR A C 1
ATOM 1720 O O . THR A 1 208 ? -0.912 -3.458 4.017 1.00 97.44 208 THR A O 1
ATOM 1723 N N . HIS A 1 209 ? -2.147 -5.122 4.826 1.00 95.75 209 HIS A N 1
ATOM 1724 C CA . HIS A 1 209 ? -1.494 -6.163 4.042 1.00 95.75 209 HIS A CA 1
ATOM 1725 C C . HIS A 1 209 ? -2.202 -6.398 2.686 1.00 95.75 209 HIS A C 1
ATOM 1727 O O . HIS A 1 209 ? -3.413 -6.183 2.568 1.00 95.75 209 HIS A O 1
ATOM 1733 N N . PRO A 1 210 ? -1.527 -6.975 1.671 1.00 94.50 210 PRO A N 1
ATOM 1734 C CA . PRO A 1 210 ? -2.111 -7.194 0.341 1.00 94.50 210 PRO A CA 1
ATOM 1735 C C . PRO A 1 210 ? -3.330 -8.122 0.269 1.00 94.50 210 PRO A C 1
ATOM 1737 O O . PRO A 1 210 ? -4.002 -8.151 -0.756 1.00 94.50 210 PRO A O 1
ATOM 1740 N N . PHE A 1 211 ? -3.641 -8.883 1.324 1.00 96.06 211 PHE A N 1
ATOM 1741 C CA . PHE A 1 211 ? -4.870 -9.685 1.380 1.00 96.06 211 PHE A CA 1
ATOM 1742 C C . PHE A 1 211 ? -6.129 -8.833 1.611 1.00 96.06 211 PHE A C 1
ATOM 1744 O O . PHE A 1 211 ? -7.227 -9.277 1.292 1.00 96.06 211 PHE A O 1
ATOM 1751 N N . MET A 1 212 ? -5.995 -7.615 2.148 1.00 96.44 212 MET A N 1
ATOM 1752 C CA . MET A 1 212 ? -7.135 -6.813 2.598 1.00 96.44 212 MET A CA 1
ATOM 1753 C C . MET A 1 212 ? -8.072 -6.398 1.454 1.00 96.44 212 MET A C 1
ATOM 1755 O O . MET A 1 212 ? -9.275 -6.607 1.593 1.00 96.44 212 MET A O 1
ATOM 1759 N N . PRO A 1 213 ? -7.580 -5.944 0.283 1.00 96.81 213 PRO A N 1
ATOM 1760 C CA . PRO A 1 213 ? -8.455 -5.583 -0.840 1.00 96.81 213 PRO A CA 1
ATOM 1761 C C . PRO A 1 213 ? -9.251 -6.753 -1.440 1.00 96.81 213 PRO A C 1
ATOM 1763 O O . PRO A 1 213 ? -10.158 -6.532 -2.238 1.00 96.81 213 PRO A O 1
ATOM 1766 N N . ILE A 1 214 ? -8.888 -7.996 -1.102 1.00 97.12 214 ILE A N 1
ATOM 1767 C CA . ILE A 1 214 ? -9.594 -9.217 -1.519 1.00 97.12 214 ILE A CA 1
ATOM 1768 C C . ILE A 1 214 ? -10.662 -9.601 -0.488 1.00 97.12 214 ILE A C 1
ATOM 1770 O O . ILE A 1 214 ? -11.709 -10.135 -0.848 1.00 97.12 214 ILE A O 1
ATOM 1774 N N . LEU A 1 215 ? -10.370 -9.389 0.799 1.00 96.38 215 LEU A N 1
ATOM 1775 C CA . LEU A 1 215 ? -11.152 -9.923 1.917 1.00 96.38 215 LEU A CA 1
ATOM 1776 C C . LEU A 1 215 ? -12.123 -8.916 2.538 1.00 96.38 215 LEU A C 1
ATOM 1778 O O . LEU A 1 215 ? -13.043 -9.339 3.236 1.00 96.38 215 LEU A O 1
ATOM 1782 N N . LYS A 1 216 ? -11.927 -7.619 2.289 1.00 95.25 216 LYS A N 1
ATOM 1783 C CA . LYS A 1 216 ? -12.766 -6.523 2.779 1.00 95.25 216 LYS A CA 1
ATOM 1784 C C . LYS A 1 216 ? -13.379 -5.787 1.592 1.00 95.25 216 LYS A C 1
ATOM 1786 O O . LYS A 1 216 ? -12.693 -5.495 0.614 1.00 95.25 216 LYS A O 1
ATOM 1791 N N . ASP A 1 217 ? -14.672 -5.484 1.671 1.00 93.88 217 ASP A N 1
ATOM 1792 C CA . ASP A 1 217 ? -15.327 -4.630 0.682 1.00 93.88 217 ASP A CA 1
ATOM 1793 C C . ASP A 1 217 ? -15.093 -3.158 1.042 1.00 93.88 217 ASP A C 1
ATOM 1795 O O . ASP A 1 217 ? -15.751 -2.608 1.920 1.00 93.88 217 ASP A O 1
ATOM 1799 N N . PHE A 1 218 ? -14.151 -2.514 0.356 1.00 93.31 218 PHE A N 1
ATOM 1800 C CA . PHE A 1 218 ? -13.796 -1.118 0.613 1.00 93.31 218 PHE A CA 1
ATOM 1801 C C . PHE A 1 218 ? -14.893 -0.116 0.221 1.00 93.31 218 PHE A C 1
ATOM 1803 O O . PHE A 1 218 ? -14.856 1.013 0.703 1.00 93.31 218 PHE A O 1
ATOM 1810 N N . GLU A 1 219 ? -15.858 -0.490 -0.623 1.00 90.88 219 GLU A N 1
ATOM 1811 C CA . GLU A 1 219 ? -16.945 0.408 -1.035 1.00 90.88 219 GLU A CA 1
ATOM 1812 C C . GLU A 1 219 ? -18.063 0.452 0.008 1.00 90.88 219 GLU A C 1
ATOM 1814 O O . GLU A 1 219 ? -18.643 1.511 0.231 1.00 90.88 219 GLU A O 1
ATOM 1819 N N . THR A 1 220 ? -18.359 -0.682 0.650 1.00 92.44 220 THR A N 1
ATOM 1820 C CA . THR A 1 220 ? -19.491 -0.795 1.584 1.00 92.44 220 THR A CA 1
ATOM 1821 C C . THR A 1 220 ? -19.087 -0.801 3.057 1.00 92.44 220 THR A C 1
ATOM 1823 O O . THR A 1 220 ? -19.956 -0.712 3.920 1.00 92.44 220 THR A O 1
ATOM 1826 N N . PHE A 1 221 ? -17.800 -0.958 3.374 1.00 93.75 221 PHE A N 1
ATOM 1827 C CA . PHE A 1 221 ? -17.319 -0.950 4.755 1.00 93.75 221 PHE A CA 1
ATOM 1828 C C . PHE A 1 221 ? -17.430 0.448 5.385 1.00 93.75 221 PHE A C 1
ATOM 1830 O O . PHE A 1 221 ? -17.144 1.461 4.744 1.00 93.75 221 PHE A O 1
ATOM 1837 N N . ASN A 1 222 ? -17.831 0.506 6.659 1.00 94.38 222 ASN A N 1
ATOM 1838 C CA . ASN A 1 222 ? -18.021 1.762 7.380 1.00 94.38 222 ASN A CA 1
ATOM 1839 C C . ASN A 1 222 ? -16.677 2.363 7.825 1.00 94.38 222 ASN A C 1
ATOM 1841 O O . ASN A 1 222 ? -16.261 2.244 8.978 1.00 94.38 222 ASN A O 1
ATOM 1845 N N . TRP A 1 223 ? -15.982 3.017 6.895 1.00 93.19 223 TRP A N 1
ATOM 1846 C CA . TRP A 1 223 ? -14.681 3.635 7.162 1.00 93.19 223 TRP A CA 1
ATOM 1847 C C . TRP A 1 223 ? -14.747 4.792 8.161 1.00 93.19 223 TRP A C 1
ATOM 1849 O O . TRP A 1 223 ? -13.789 4.986 8.904 1.00 93.19 223 TRP A O 1
ATOM 1859 N N . ILE A 1 224 ? -15.868 5.524 8.223 1.00 92.88 224 ILE A N 1
ATOM 1860 C CA . ILE A 1 224 ? -16.084 6.577 9.231 1.00 92.88 224 ILE A CA 1
ATOM 1861 C C . ILE A 1 224 ? -15.970 5.968 10.623 1.00 92.88 224 ILE A C 1
ATOM 1863 O O . ILE A 1 224 ? -15.170 6.417 11.443 1.00 92.88 224 ILE A O 1
ATOM 1867 N N . GLU A 1 225 ? -16.748 4.917 10.872 1.00 94.38 225 GLU A N 1
ATOM 1868 C CA . GLU A 1 225 ? -16.763 4.233 12.159 1.00 94.38 225 GLU A CA 1
ATOM 1869 C C . GLU A 1 225 ? -15.402 3.615 12.471 1.00 94.38 225 GLU A C 1
ATOM 1871 O O . GLU A 1 225 ? -14.875 3.833 13.557 1.00 94.38 225 GLU A O 1
ATOM 1876 N N . PHE A 1 226 ? -14.774 2.945 11.501 1.00 94.19 226 PHE A N 1
ATOM 1877 C CA . PHE A 1 226 ? -13.436 2.386 11.685 1.00 94.19 226 PHE A CA 1
ATOM 1878 C C . PHE A 1 226 ? -12.420 3.442 12.126 1.00 94.19 226 PHE A C 1
ATOM 1880 O O . PHE A 1 226 ? -11.742 3.257 13.136 1.00 94.19 226 PHE A O 1
ATOM 1887 N N . PHE A 1 227 ? -12.309 4.560 11.404 1.00 93.12 227 PHE A N 1
ATOM 1888 C CA . PHE A 1 227 ? -11.321 5.586 11.728 1.00 93.12 227 PHE A CA 1
ATOM 1889 C C . PHE A 1 227 ? -11.628 6.277 13.061 1.00 93.12 227 PHE A C 1
ATOM 1891 O O . PHE A 1 227 ? -10.714 6.475 13.861 1.00 93.12 227 PHE A O 1
ATOM 1898 N N . THR A 1 228 ? -12.899 6.583 13.332 1.00 92.50 228 THR A N 1
ATOM 1899 C CA . THR A 1 228 ? -13.322 7.251 14.574 1.00 92.50 228 THR A CA 1
ATOM 1900 C C . THR A 1 228 ? -13.241 6.362 15.813 1.00 92.50 228 THR A C 1
ATOM 1902 O O . THR A 1 228 ? -12.966 6.874 16.892 1.00 92.50 228 THR A O 1
ATOM 1905 N N . GLN A 1 229 ? -13.408 5.045 15.686 1.00 93.56 229 GLN A N 1
ATOM 1906 C CA . GLN A 1 229 ? -13.171 4.102 16.786 1.00 93.56 229 GLN A CA 1
ATOM 1907 C C . GLN A 1 229 ? -11.683 3.795 16.981 1.00 93.56 229 GLN A C 1
ATOM 1909 O O . GLN A 1 229 ? -11.248 3.579 18.108 1.00 93.56 229 GLN A O 1
ATOM 1914 N N . THR A 1 230 ? -10.896 3.775 15.899 1.00 93.12 230 THR A N 1
ATOM 1915 C CA . THR A 1 230 ? -9.458 3.472 15.975 1.00 93.12 230 THR A CA 1
ATOM 1916 C C . THR A 1 230 ? -8.681 4.604 16.638 1.00 93.12 230 THR A C 1
ATOM 1918 O O . THR A 1 230 ? -7.830 4.349 17.486 1.00 93.12 230 THR A O 1
ATOM 1921 N N . ILE A 1 231 ? -8.948 5.851 16.240 1.00 94.31 231 ILE A N 1
ATOM 1922 C CA . ILE A 1 231 ? -8.403 7.048 16.884 1.00 94.31 231 ILE A CA 1
ATOM 1923 C C . ILE A 1 231 ? -9.554 8.053 16.991 1.00 94.31 231 ILE A C 1
ATOM 1925 O O . ILE A 1 231 ? -9.921 8.652 15.973 1.00 94.31 231 ILE A O 1
ATOM 1929 N N . PRO A 1 232 ? -10.140 8.237 18.186 1.00 95.06 232 PRO A N 1
ATOM 1930 C CA . PRO A 1 232 ? -11.222 9.187 18.386 1.00 95.06 232 PRO A CA 1
ATOM 1931 C C . PRO A 1 232 ? -10.825 10.615 17.986 1.00 95.06 232 PRO A C 1
ATOM 1933 O O . PRO A 1 232 ? -9.702 11.032 18.273 1.00 95.06 232 PRO A O 1
ATOM 1936 N N . PRO A 1 233 ? -11.726 11.404 17.367 1.00 93.38 233 PRO A N 1
ATOM 1937 C CA . PRO A 1 233 ? -11.414 12.754 16.894 1.00 93.38 233 PRO A CA 1
ATOM 1938 C C . PRO A 1 233 ? -10.772 13.662 17.950 1.00 93.38 233 PRO A C 1
ATOM 1940 O O . PRO A 1 233 ? -9.854 14.417 17.645 1.00 93.38 233 PRO A O 1
ATOM 1943 N N . GLN A 1 234 ? -11.247 13.571 19.193 1.00 93.81 234 GLN A N 1
ATOM 1944 C CA . GLN A 1 234 ? -10.764 14.348 20.335 1.00 93.81 234 GLN A CA 1
ATOM 1945 C C . GLN A 1 234 ? -9.371 13.934 20.832 1.00 93.81 234 GLN A C 1
ATOM 1947 O O . GLN A 1 234 ? -8.752 14.673 21.591 1.00 93.81 234 GLN A O 1
ATOM 1952 N N . GLU A 1 235 ? -8.878 12.767 20.418 1.00 95.06 235 GLU A N 1
ATOM 1953 C CA . GLU A 1 235 ? -7.551 12.260 20.775 1.00 95.06 235 GLU A CA 1
ATOM 1954 C C . GLU A 1 235 ? -6.497 12.602 19.715 1.00 95.06 235 GLU A C 1
ATOM 1956 O O . GLU A 1 235 ? -5.313 12.351 19.931 1.00 95.06 235 GLU A O 1
ATOM 1961 N N . ILE A 1 236 ? -6.888 13.187 18.575 1.00 95.38 236 ILE A N 1
ATOM 1962 C CA . ILE A 1 236 ? -5.951 13.588 17.522 1.00 95.38 236 ILE A CA 1
ATOM 1963 C C . ILE A 1 236 ? -5.295 14.918 17.901 1.00 95.38 236 ILE A C 1
ATOM 1965 O O . ILE A 1 236 ? -5.962 15.947 18.000 1.00 95.38 236 ILE A O 1
ATOM 1969 N N . ILE A 1 237 ? -3.970 14.914 18.060 1.00 96.69 237 ILE A N 1
ATOM 1970 C CA . ILE A 1 237 ? -3.187 16.109 18.401 1.00 96.69 237 ILE A CA 1
ATOM 1971 C C . ILE A 1 237 ? -2.687 16.766 17.108 1.00 96.69 237 ILE A C 1
ATOM 1973 O O . ILE A 1 237 ? -1.862 16.164 16.415 1.00 96.69 237 ILE A O 1
ATOM 1977 N N . PRO A 1 238 ? -3.120 17.990 16.756 1.00 95.81 238 PRO A N 1
ATOM 1978 C CA . PRO A 1 238 ? -2.675 18.652 15.531 1.00 95.81 238 PRO A CA 1
ATOM 1979 C C . PRO A 1 238 ? -1.147 18.769 15.438 1.00 95.81 238 PRO A C 1
ATOM 1981 O O . PRO A 1 238 ? -0.476 19.075 16.421 1.00 95.81 238 PRO A O 1
ATOM 1984 N N . GLY A 1 239 ? -0.597 18.549 14.242 1.00 93.88 239 GLY A N 1
ATOM 1985 C CA . GLY A 1 239 ? 0.848 18.657 13.988 1.00 93.88 239 GLY A CA 1
ATOM 1986 C C . GLY A 1 239 ? 1.668 17.422 14.374 1.00 93.88 239 GLY A C 1
ATOM 1987 O O . GLY A 1 239 ? 2.887 17.436 14.220 1.00 93.88 239 GLY A O 1
ATOM 1988 N N . THR A 1 240 ? 1.015 16.353 14.831 1.00 96.19 240 THR A N 1
ATOM 1989 C CA . THR A 1 240 ? 1.638 15.042 15.072 1.00 96.19 240 THR A CA 1
ATOM 1990 C C . THR A 1 240 ? 1.307 14.057 13.949 1.00 96.19 240 THR A C 1
ATOM 1992 O O . THR A 1 240 ? 0.506 14.352 13.061 1.00 96.19 240 THR A O 1
ATOM 1995 N N . TYR A 1 241 ? 1.917 12.873 13.981 1.00 95.31 241 TYR A N 1
ATOM 1996 C CA . TYR A 1 241 ? 1.673 11.804 13.017 1.00 95.31 241 TYR A CA 1
ATOM 1997 C C . TYR A 1 241 ? 1.049 10.599 13.708 1.00 95.31 241 TYR A C 1
ATOM 1999 O O . TYR A 1 241 ? 1.486 10.193 14.780 1.00 95.31 241 TYR A O 1
ATOM 2007 N N . SER A 1 242 ? 0.065 9.975 13.067 1.00 96.94 242 SER A N 1
ATOM 2008 C CA . SER A 1 242 ? -0.504 8.718 13.557 1.00 96.94 242 SER A CA 1
ATOM 2009 C C . SER A 1 242 ? -0.373 7.638 12.496 1.00 96.94 242 SER A C 1
ATOM 2011 O O . SER A 1 242 ? -0.568 7.904 11.313 1.00 96.94 242 SER A O 1
ATOM 2013 N N . LEU A 1 243 ? -0.044 6.417 12.905 1.00 97.69 243 LEU A N 1
ATOM 2014 C CA . LEU A 1 243 ? 0.021 5.247 12.034 1.00 97.69 243 LEU A CA 1
ATOM 2015 C C . LEU A 1 243 ? -0.946 4.178 12.540 1.00 97.69 243 LEU A C 1
ATOM 2017 O O . LEU A 1 243 ? -0.884 3.780 13.703 1.00 97.69 243 LEU A O 1
ATOM 2021 N N . VAL A 1 244 ? -1.801 3.695 11.647 1.00 97.56 244 VAL A N 1
ATOM 2022 C CA . VAL A 1 244 ? -2.714 2.577 11.874 1.00 97.56 244 VAL A CA 1
ATOM 2023 C C . VAL A 1 244 ? -2.325 1.4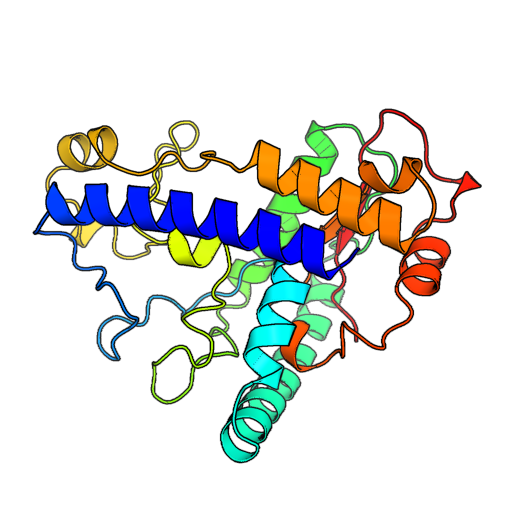54 10.925 1.00 97.56 244 VAL A C 1
ATOM 2025 O O . VAL A 1 244 ? -2.368 1.633 9.711 1.00 97.56 244 VAL A O 1
ATOM 2028 N N . PHE A 1 245 ? -1.968 0.293 11.465 1.00 97.75 245 PHE A N 1
ATOM 2029 C CA . PHE A 1 245 ? -1.781 -0.924 10.687 1.00 97.75 245 PHE A CA 1
ATOM 2030 C C . PHE A 1 245 ? -3.010 -1.824 10.806 1.00 97.75 245 PHE A C 1
ATOM 2032 O O . PHE A 1 245 ? -3.181 -2.530 11.793 1.00 97.75 245 PHE A O 1
ATOM 2039 N N . ASP A 1 246 ? -3.877 -1.811 9.804 1.00 96.31 246 ASP A N 1
ATOM 2040 C CA . ASP A 1 246 ? -5.046 -2.679 9.736 1.00 96.31 246 ASP A CA 1
ATOM 2041 C C . ASP A 1 246 ? -4.653 -4.081 9.252 1.00 96.31 246 ASP A C 1
ATOM 2043 O O . ASP A 1 246 ? -4.468 -4.324 8.055 1.00 96.31 246 ASP A O 1
ATOM 2047 N N . TYR A 1 247 ? -4.493 -5.004 10.199 1.00 92.12 247 TYR A N 1
ATOM 2048 C CA . TYR A 1 247 ? -4.165 -6.408 9.936 1.00 92.12 247 TYR A CA 1
ATOM 2049 C C . TYR A 1 247 ? -5.348 -7.362 10.154 1.00 92.12 247 TYR A C 1
ATOM 2051 O O . TYR A 1 247 ? -5.202 -8.565 9.933 1.00 92.12 247 TYR A O 1
ATOM 2059 N N . ASN A 1 248 ? -6.504 -6.843 10.583 1.00 81.94 248 ASN A N 1
ATOM 2060 C CA . ASN A 1 248 ? -7.704 -7.618 10.890 1.00 81.94 248 ASN A CA 1
ATOM 2061 C C . ASN A 1 248 ? -8.830 -7.273 9.901 1.00 81.94 248 ASN A C 1
ATOM 2063 O O . ASN A 1 248 ? -8.933 -6.151 9.418 1.00 81.94 248 ASN A O 1
ATOM 2067 N N . ASN A 1 249 ? -9.675 -8.253 9.571 1.00 61.91 249 ASN A N 1
ATOM 2068 C CA . ASN A 1 249 ? -10.823 -8.001 8.692 1.00 61.91 249 ASN A CA 1
ATOM 2069 C C . ASN A 1 249 ? -11.902 -7.229 9.443 1.00 61.91 249 ASN A C 1
ATOM 2071 O O . ASN A 1 249 ? -12.338 -7.760 10.485 1.00 61.91 249 ASN A O 1
#

Sequence (249 aa):
MISDFIQQYESYLQKIDEKCAEVYKNLPDIPCFPKCTGDAACCKQIFPLTFLEAYYLSIGFKRLNRETRRKLIKSAQKNKDKLVKNFTASGLKQIYANTDYETHNAAQQSITKFLYEQKMYCPFLSDELCEVYPFRNFACRLHGLAYDYNTKEILGCNRHGKIFRNADNFMSRAVRHDFLNKEKIHLEGEMIASFANNILYRQIRYLTHPFMPILKDFETFNWIEFFTQTIPPQEIIPGTYSLVFDYNN

pLDDT: mean 88.86, std 11.36, range [50.25, 97.94]

Foldseek 3Di:
DLVVLLVVQLVLVVVLLVLLVQLCVLCVLFPDDPFQDQVRLLQQFWFWDWPNLLQLVLVLLVPDDPVLLVQLLVLLVVLLVVLVVLVVVLPQDQKDAFAAPVVQVVSNVSRRVSRRVSSHGQSQDDSRGRSSSSSHHPLVSLAQQEAEPVVRDRRSDPCCVVRCPPSVSSNVSGHHPCRCVVVNLQSSLVVLCVLLVHNLSSQEIEIEISSDSSNDDSVPDNSNCVVCVSANPVNRDPPGHMYGYPSDD

Radius of gyration: 18.13 Å; chains: 1; bounding box: 46×38×44 Å

Secondary structure (DSSP, 8-state):
-HHHHHHHHHHHHHHHHHHHHHHHHH-TT----SS--GGG----S--PEEHHHHHHHHHHHHTS-HHHHHHHHHHHHHHHHHHHHHHHHHT--SEEEEE-HHHHHHHHHHHHHHHHHT-PPPTTEETTEETTGGG--HHHHHTTTEEETTTTEESS-TTHHHH-SSHHHHHTTSEETTTTHHHHHHHHHHHHHHHHT-GGGGGEEEEE-TTHHHHS-TTTS-HHHHHHHHS-GGG--TT-EEEEEE---